Protein AF-A0A1M6DXD6-F1 (afdb_monomer_lite)

Foldseek 3Di:
DDDDDDDDDDDDDDDDDDDDDDDDDDDYDDDDDDDDDDDDDDDDDDPPPPPPPPPQPQADEDAQLAPAVVVRQVFVCLCVVCVVVDDAENYKFKQWAFLDWDPVDQQWIKTFTWIKIWHFHDDPQETETPDIDTWGWIWTWHQDPVGIHTDDTQTQDDDPRRVVSLCVGCPVSSVSVVVRVPCPVVSVLSVLQSVLQRCVSRVHSHAFYDYPPDDTDGRDHHDRHCSCVPND

Sequence (232 aa):
MCRVRKILALVMAGALVTGLFGCGASEQATASQTETIETEASEEASEEADNITSESANIPAYEYPGPELFYSVLYKYINDEFAANYDSADVAIPIVNIIYQDESNKEDIKVYGDFWYMNYDLEGDTLECVSGGSYPGCIHIKTTDEGYSVTSMDIVEDGSNYLDSAKEIFGEHFDDFEKVSSDDEAREKVRAQIISNYVFANDLNIKAYQDQGWDPVTLPEQNIDSFYSILD

Secondary structure (DSSP, 8-state):
----------------------------------------------------------PPPP---SS-HHHHHHHHHHHHHHGGGS---SEEEEEEEEEEEE-S-TTSEEEEEEEEEEEEEEETTEEEEEEEEEEEEEEEEEEETTEEEEEEEEE---GGGHHHHHHHHHGGGHHHHHHHHT-HHHHHHHHHHHHHHHHHHTT----EEEETTSPPEEP----GGGTTTT--

Radius of gyration: 27.18 Å; chains: 1; bounding box: 55×45×93 Å

pLDDT: mean 81.21, std 26.76, range [25.42, 98.88]

Structure (mmCIF, N/CA/C/O backbone):
data_AF-A0A1M6DXD6-F1
#
_entry.id   AF-A0A1M6DXD6-F1
#
loop_
_atom_site.group_PDB
_atom_site.id
_atom_site.type_symbol
_atom_site.label_atom_id
_atom_site.label_alt_id
_atom_site.label_comp_id
_atom_site.label_asym_id
_atom_site.label_entity_id
_atom_site.label_seq_id
_atom_site.pdbx_PDB_ins_code
_atom_site.Cartn_x
_atom_site.Cartn_y
_atom_site.Cartn_z
_atom_site.occupancy
_atom_site.B_iso_or_equiv
_atom_site.auth_seq_id
_atom_site.auth_comp_id
_atom_site.auth_asym_id
_atom_site.auth_atom_id
_atom_site.pdbx_PDB_model_num
ATOM 1 N N . MET A 1 1 ? 5.928 -30.796 -5.973 1.00 37.94 1 MET A N 1
ATOM 2 C CA . MET A 1 1 ? 7.110 -31.252 -5.206 1.00 37.94 1 MET A CA 1
ATOM 3 C C . MET A 1 1 ? 7.442 -30.167 -4.205 1.00 37.94 1 MET A C 1
ATOM 5 O O . MET A 1 1 ? 7.624 -29.027 -4.591 1.00 37.94 1 MET A O 1
ATOM 9 N N . CYS A 1 2 ? 7.384 -30.530 -2.931 1.00 38.47 2 CYS A N 1
ATOM 10 C CA . CYS A 1 2 ? 7.397 -29.651 -1.770 1.00 38.47 2 CYS A CA 1
ATOM 11 C C . CYS A 1 2 ? 8.831 -29.214 -1.422 1.00 38.47 2 CYS A C 1
ATOM 13 O O . CYS A 1 2 ? 9.715 -30.068 -1.337 1.00 38.47 2 CYS A O 1
ATOM 15 N N . ARG A 1 3 ? 9.061 -27.918 -1.181 1.00 37.69 3 ARG A N 1
ATOM 16 C CA . ARG A 1 3 ? 10.235 -27.423 -0.444 1.00 37.69 3 ARG A CA 1
ATOM 17 C C . ARG A 1 3 ? 9.826 -26.262 0.460 1.00 37.69 3 ARG A C 1
ATOM 19 O O . ARG A 1 3 ? 10.064 -25.105 0.156 1.00 37.69 3 ARG A O 1
ATOM 26 N N . VAL A 1 4 ? 9.234 -26.615 1.597 1.00 37.78 4 VAL A N 1
ATOM 27 C CA . VAL A 1 4 ? 9.117 -25.731 2.761 1.00 37.78 4 VAL A CA 1
ATOM 28 C C . VAL A 1 4 ? 10.508 -25.618 3.391 1.00 37.78 4 VAL A C 1
ATOM 30 O O . VAL A 1 4 ? 11.064 -26.622 3.847 1.00 37.78 4 VAL A O 1
ATOM 33 N N . ARG A 1 5 ? 11.101 -24.421 3.386 1.00 49.69 5 ARG A N 1
ATOM 34 C CA . ARG A 1 5 ? 12.322 -24.120 4.146 1.00 49.69 5 ARG A CA 1
ATOM 35 C C . ARG A 1 5 ? 11.903 -23.599 5.518 1.00 49.69 5 ARG A C 1
ATOM 37 O O . ARG A 1 5 ? 11.330 -22.529 5.633 1.00 49.69 5 ARG A O 1
ATOM 44 N N . LYS A 1 6 ? 12.159 -24.402 6.549 1.00 38.16 6 LYS A N 1
ATOM 45 C CA . LYS A 1 6 ? 11.954 -24.040 7.955 1.00 38.16 6 LYS A CA 1
ATOM 46 C C . LYS A 1 6 ? 13.043 -23.050 8.374 1.00 38.16 6 LYS A C 1
ATOM 48 O O . LYS A 1 6 ? 14.219 -23.406 8.304 1.00 38.16 6 LYS A O 1
ATOM 53 N N . ILE A 1 7 ? 12.661 -21.855 8.814 1.00 52.59 7 ILE A N 1
ATOM 54 C CA . ILE A 1 7 ? 13.556 -20.903 9.481 1.00 52.59 7 ILE A CA 1
ATOM 55 C C . ILE A 1 7 ? 13.580 -21.259 10.972 1.00 52.59 7 ILE A C 1
ATOM 57 O O . ILE A 1 7 ? 12.541 -21.442 11.604 1.00 52.59 7 ILE A O 1
ATOM 61 N N . LEU A 1 8 ? 14.784 -21.457 11.506 1.00 37.28 8 LEU A N 1
ATOM 62 C CA . LEU A 1 8 ? 15.049 -21.835 12.890 1.00 37.28 8 LEU A CA 1
ATOM 63 C C . LEU A 1 8 ? 15.331 -20.556 13.691 1.00 37.28 8 LEU A C 1
ATOM 65 O O . LEU A 1 8 ? 16.393 -19.960 13.529 1.00 37.28 8 LEU A O 1
ATOM 69 N N . ALA A 1 9 ? 14.395 -20.143 14.545 1.00 36.00 9 ALA A N 1
ATOM 70 C CA . ALA A 1 9 ? 14.601 -19.053 15.495 1.00 36.00 9 ALA A CA 1
ATOM 71 C C . ALA A 1 9 ? 15.519 -19.516 16.641 1.00 36.00 9 ALA A C 1
ATOM 73 O O . ALA A 1 9 ? 15.237 -20.510 17.314 1.00 36.00 9 ALA A O 1
ATOM 74 N N . LEU A 1 10 ? 16.629 -18.807 16.857 1.00 34.50 10 LEU A N 1
ATOM 75 C CA . LEU A 1 10 ? 17.580 -19.069 17.937 1.00 34.50 10 LEU A CA 1
ATOM 76 C C . LEU A 1 10 ? 17.369 -18.040 19.059 1.00 34.50 10 LEU A C 1
ATOM 78 O O . LEU A 1 10 ? 17.825 -16.905 18.965 1.00 34.50 10 LEU A O 1
ATOM 82 N N . VAL A 1 11 ? 16.677 -18.444 20.126 1.00 34.78 11 VAL A N 1
ATOM 83 C CA . VAL A 1 11 ? 16.523 -17.659 21.362 1.00 34.78 11 VAL A CA 1
ATOM 84 C C . VAL A 1 11 ? 17.727 -17.929 22.266 1.00 34.78 11 VAL A C 1
ATOM 86 O O . VAL A 1 11 ? 17.913 -19.049 22.740 1.00 34.78 11 VAL A O 1
ATOM 89 N N . MET A 1 12 ? 18.549 -16.910 22.520 1.00 39.16 12 MET A N 1
ATOM 90 C CA . MET A 1 12 ? 19.640 -16.965 23.498 1.00 39.16 12 MET A CA 1
ATOM 91 C C . MET A 1 12 ? 19.211 -16.266 24.790 1.00 39.16 12 MET A C 1
ATOM 93 O O . MET A 1 12 ? 19.217 -15.042 24.887 1.00 39.16 12 MET A O 1
ATOM 97 N N . ALA A 1 13 ? 18.860 -17.070 25.793 1.00 36.38 13 ALA A N 1
ATOM 98 C CA . ALA A 1 13 ? 18.716 -16.648 27.180 1.00 36.38 13 ALA A CA 1
ATOM 99 C C . ALA A 1 13 ? 20.108 -16.517 27.830 1.00 36.38 13 ALA A C 1
ATOM 101 O O . ALA A 1 13 ? 20.852 -17.495 27.918 1.00 36.38 13 ALA A O 1
ATOM 102 N N . GLY A 1 14 ? 20.464 -15.315 28.289 1.00 33.59 14 GLY A N 1
ATOM 103 C CA . GLY A 1 14 ? 21.690 -15.045 29.046 1.00 33.59 14 GLY A CA 1
ATOM 104 C C . GLY A 1 14 ? 21.401 -14.911 30.540 1.00 33.59 14 GLY A C 1
ATOM 105 O O . GLY A 1 14 ? 20.781 -13.943 30.967 1.00 33.59 14 GLY A O 1
ATOM 106 N N . ALA A 1 15 ? 21.848 -15.892 31.326 1.00 38.72 15 ALA A N 1
ATOM 107 C CA . ALA A 1 15 ? 21.698 -15.947 32.776 1.00 38.72 15 ALA A CA 1
ATOM 108 C C . ALA A 1 15 ? 22.824 -15.220 33.542 1.00 38.72 15 ALA A C 1
ATOM 110 O O . ALA A 1 15 ? 23.982 -15.206 33.130 1.00 38.72 15 ALA A O 1
ATOM 111 N N . LEU A 1 16 ? 22.419 -14.681 34.697 1.00 38.97 16 LEU A N 1
ATOM 112 C CA . LEU A 1 16 ? 23.159 -14.277 35.901 1.00 38.97 16 LEU A CA 1
ATOM 113 C C . LEU A 1 16 ? 24.603 -14.789 36.075 1.00 38.97 16 LEU A C 1
ATOM 115 O O . LEU A 1 16 ? 24.852 -15.993 36.094 1.00 38.97 16 LEU A O 1
ATOM 119 N N . VAL A 1 17 ? 25.502 -13.868 36.448 1.00 40.56 17 VAL A N 1
ATOM 120 C CA . VAL A 1 17 ? 26.716 -14.172 37.224 1.00 40.56 17 VAL A CA 1
ATOM 121 C C . VAL A 1 17 ? 26.825 -13.211 38.410 1.00 40.56 17 VAL A C 1
ATOM 123 O O . VAL A 1 17 ? 26.975 -12.002 38.262 1.00 40.56 17 VAL A O 1
ATOM 126 N N . THR A 1 18 ? 26.749 -13.794 39.603 1.00 38.78 18 THR A N 1
ATOM 127 C CA . THR A 1 18 ? 27.033 -13.208 40.917 1.00 38.78 18 THR A CA 1
ATOM 128 C C . THR A 1 18 ? 28.533 -12.991 41.127 1.00 38.78 18 THR A C 1
ATOM 130 O O . THR A 1 18 ? 29.320 -13.906 40.887 1.00 38.78 18 THR A O 1
ATOM 133 N N . GLY A 1 19 ? 28.917 -11.837 41.679 1.00 40.66 19 GLY A N 1
ATOM 134 C CA . GLY A 1 19 ? 30.263 -11.565 42.193 1.00 40.66 19 GLY A CA 1
ATOM 135 C C . GLY A 1 19 ? 30.218 -11.077 43.643 1.00 40.66 19 GLY A C 1
ATOM 136 O O . GLY A 1 19 ? 29.857 -9.936 43.905 1.00 40.66 19 GLY A O 1
ATOM 137 N N . LEU A 1 20 ? 30.581 -11.960 44.576 1.00 40.41 20 LEU A N 1
ATOM 138 C CA . LEU A 1 20 ? 30.902 -11.677 45.981 1.00 40.41 20 LEU A CA 1
ATOM 139 C C . LEU A 1 20 ? 32.348 -11.184 46.080 1.00 40.41 20 LEU A C 1
ATOM 141 O O . LEU A 1 20 ? 33.202 -11.913 45.602 1.00 40.41 20 LEU A O 1
ATOM 145 N N . PHE A 1 21 ? 32.629 -10.070 46.769 1.00 42.81 21 PHE A N 1
ATOM 146 C CA . PHE A 1 21 ? 33.833 -9.858 47.601 1.00 42.81 21 PHE A CA 1
ATOM 147 C C . PHE A 1 21 ? 33.658 -8.610 48.483 1.00 42.81 21 PHE A C 1
ATOM 149 O O . PHE A 1 21 ? 33.331 -7.542 47.976 1.00 42.81 21 PHE A O 1
ATOM 156 N N . GLY A 1 22 ? 33.942 -8.726 49.788 1.00 31.27 22 GLY A N 1
ATOM 157 C CA . GLY A 1 22 ? 34.178 -7.561 50.652 1.00 31.27 22 GLY A CA 1
ATOM 158 C C . GLY A 1 22 ? 33.864 -7.756 52.137 1.00 31.27 22 GLY A C 1
ATOM 159 O O . GLY A 1 22 ? 32.824 -7.311 52.604 1.00 31.27 22 GLY A O 1
ATOM 160 N N . CYS A 1 23 ? 34.779 -8.388 52.883 1.00 34.25 23 CYS A N 1
ATOM 161 C CA . CYS A 1 23 ? 34.807 -8.415 54.352 1.00 34.25 23 CYS A CA 1
ATOM 162 C C . CYS A 1 23 ? 34.931 -7.006 54.961 1.00 34.25 23 CYS A C 1
ATOM 164 O O . CYS A 1 23 ? 35.795 -6.234 54.551 1.00 34.25 23 CYS A O 1
ATOM 166 N N . GLY A 1 24 ? 34.186 -6.740 56.034 1.00 31.14 24 GLY A N 1
ATOM 167 C CA . GLY A 1 24 ? 34.397 -5.612 56.943 1.00 31.14 24 GLY A CA 1
ATOM 168 C C . GLY A 1 24 ? 33.740 -5.907 58.291 1.00 31.14 24 GLY A C 1
ATOM 169 O O . GLY A 1 24 ? 32.541 -6.144 58.356 1.00 31.14 24 GLY A O 1
ATOM 170 N N . ALA A 1 25 ? 34.553 -5.988 59.341 1.00 33.09 25 ALA A N 1
ATOM 171 C CA . ALA A 1 25 ? 34.195 -6.410 60.692 1.00 33.09 25 ALA A CA 1
ATOM 172 C C . ALA A 1 25 ? 33.376 -5.359 61.467 1.00 33.09 25 ALA A C 1
ATOM 174 O O . ALA A 1 25 ? 33.666 -4.177 61.343 1.00 33.09 25 ALA A O 1
ATOM 175 N N . SER A 1 26 ? 32.438 -5.795 62.318 1.00 32.62 26 SER A N 1
ATOM 176 C CA . SER A 1 26 ? 32.552 -5.759 63.794 1.00 32.62 26 SER A CA 1
ATOM 177 C C . SER A 1 26 ? 31.182 -5.876 64.489 1.00 32.62 26 SER A C 1
ATOM 179 O O . SER A 1 26 ? 30.300 -5.057 64.274 1.00 32.62 26 SER A O 1
ATOM 181 N N . GLU A 1 27 ? 31.073 -6.898 65.342 1.00 30.36 27 GLU A N 1
ATOM 182 C CA . GLU A 1 27 ? 30.514 -6.889 66.707 1.00 30.36 27 GLU A CA 1
ATOM 183 C C . GLU A 1 27 ? 29.061 -6.449 67.037 1.00 30.36 27 GLU A C 1
ATOM 185 O O . GLU A 1 27 ? 28.698 -5.282 67.015 1.00 30.36 27 GLU A O 1
ATOM 190 N N . GLN A 1 28 ? 28.332 -7.457 67.549 1.00 28.22 28 GLN A N 1
ATOM 191 C CA . GLN A 1 28 ? 27.451 -7.490 68.733 1.00 28.22 28 GLN A CA 1
ATOM 192 C C . GLN A 1 28 ? 26.030 -6.873 68.757 1.00 28.22 28 GLN A C 1
ATOM 194 O O . GLN A 1 28 ? 25.826 -5.669 68.781 1.00 28.22 28 GLN A O 1
ATOM 199 N N . ALA A 1 29 ? 25.098 -7.800 69.047 1.00 30.42 29 ALA A N 1
ATOM 200 C CA . ALA A 1 29 ? 24.141 -7.794 70.167 1.00 30.42 29 ALA A CA 1
ATOM 201 C C . ALA A 1 29 ? 22.679 -7.326 69.946 1.00 30.42 29 ALA A C 1
ATOM 203 O O . ALA A 1 29 ? 22.364 -6.148 69.905 1.00 30.42 29 ALA A O 1
ATOM 204 N N . THR A 1 30 ? 21.799 -8.338 70.021 1.00 25.42 30 THR A N 1
ATOM 205 C CA . THR A 1 30 ? 20.634 -8.432 70.932 1.00 25.42 30 THR A CA 1
ATOM 206 C C . THR A 1 30 ? 19.323 -7.698 70.597 1.00 25.42 30 THR A C 1
ATOM 208 O O . THR A 1 30 ? 19.183 -6.499 70.772 1.00 25.42 30 THR A O 1
ATOM 211 N N . ALA A 1 31 ? 18.340 -8.531 70.223 1.00 27.84 31 ALA A N 1
ATOM 212 C CA . ALA A 1 31 ? 16.925 -8.611 70.630 1.00 27.84 31 ALA A CA 1
ATOM 213 C C . ALA A 1 31 ? 16.186 -7.378 71.201 1.00 27.84 31 ALA A C 1
ATOM 215 O O . ALA A 1 31 ? 16.592 -6.837 72.224 1.00 27.84 31 ALA A O 1
ATOM 216 N N . SER A 1 32 ? 14.958 -7.133 70.706 1.00 26.56 32 SER A N 1
ATOM 217 C CA . SER A 1 32 ? 13.690 -7.441 71.419 1.00 26.56 32 SER A CA 1
ATOM 218 C C . SER A 1 32 ? 12.491 -6.569 70.971 1.00 26.56 32 SER A C 1
ATOM 220 O O . SER A 1 32 ? 12.608 -5.353 70.963 1.00 26.56 32 SER A O 1
ATOM 222 N N . GLN A 1 33 ? 11.343 -7.242 70.752 1.00 32.22 33 GLN A N 1
ATOM 223 C CA . GLN A 1 33 ? 9.921 -6.834 70.930 1.00 32.22 33 GLN A CA 1
ATOM 224 C C . GLN A 1 33 ? 9.310 -5.738 70.021 1.00 32.22 33 GLN A C 1
ATOM 226 O O . GLN A 1 33 ? 9.881 -4.673 69.851 1.00 32.22 33 GLN A O 1
ATOM 231 N N . THR A 1 34 ? 8.253 -6.036 69.245 1.00 26.27 34 THR A N 1
ATOM 232 C CA . THR A 1 34 ? 6.796 -6.148 69.562 1.00 26.27 34 THR A CA 1
ATOM 233 C C . THR A 1 34 ? 6.092 -4.788 69.541 1.00 26.27 34 THR A C 1
ATOM 235 O O . THR A 1 34 ? 6.352 -3.989 70.424 1.00 26.27 34 THR A O 1
ATOM 238 N N . GLU A 1 35 ? 5.169 -4.566 68.592 1.00 32.81 35 GLU A N 1
ATOM 239 C CA . GLU A 1 35 ? 3.766 -4.187 68.868 1.00 32.81 35 GLU A CA 1
ATOM 240 C C . GLU A 1 35 ? 2.920 -4.054 67.584 1.00 32.81 35 GLU A C 1
ATOM 242 O O . GLU A 1 35 ? 3.294 -3.420 66.602 1.00 32.81 35 GLU A O 1
ATOM 247 N N . THR A 1 36 ? 1.768 -4.716 67.638 1.00 29.39 36 THR A N 1
ATOM 248 C CA . THR A 1 36 ? 0.560 -4.666 66.800 1.00 29.39 36 THR A CA 1
ATOM 249 C C . THR A 1 36 ? -0.369 -3.532 67.232 1.00 29.39 36 THR A C 1
ATOM 251 O O . THR A 1 36 ? -0.601 -3.464 68.432 1.00 29.39 36 THR A O 1
ATOM 254 N N . ILE A 1 37 ? -0.999 -2.796 66.298 1.00 30.39 37 ILE A N 1
ATOM 255 C CA . ILE A 1 37 ? -2.323 -2.114 66.408 1.00 30.39 37 ILE A CA 1
ATOM 256 C C . ILE A 1 37 ? -2.850 -1.968 64.958 1.00 30.39 37 ILE A C 1
ATOM 258 O O . ILE A 1 37 ? -2.164 -1.379 64.130 1.00 30.39 37 ILE A O 1
ATOM 262 N N . GLU A 1 38 ? -3.790 -2.805 64.513 1.00 32.44 38 GLU A N 1
ATOM 263 C CA . GLU A 1 38 ? -5.266 -2.655 64.466 1.00 32.44 38 GLU A CA 1
ATOM 264 C C . GLU A 1 38 ? -5.845 -1.912 63.246 1.00 32.44 38 GLU A C 1
ATOM 266 O O . GLU A 1 38 ? -5.330 -0.922 62.740 1.00 32.44 38 GLU A O 1
ATOM 271 N N . THR A 1 39 ? -6.940 -2.523 62.803 1.00 29.36 39 THR A N 1
ATOM 272 C CA . THR A 1 39 ? -7.803 -2.368 61.633 1.00 29.36 39 THR A CA 1
ATOM 273 C C . THR A 1 39 ? -8.856 -1.271 61.811 1.00 29.36 39 THR A C 1
ATOM 275 O O . THR A 1 39 ? -9.402 -1.171 62.898 1.00 29.36 39 THR A O 1
ATOM 278 N N . GLU A 1 40 ? -9.236 -0.583 60.727 1.00 33.06 40 GLU A N 1
ATOM 279 C CA . GLU A 1 40 ? -10.597 -0.092 60.384 1.00 33.06 40 GLU A CA 1
ATOM 280 C C . GLU A 1 40 ? -10.515 0.448 58.930 1.00 33.06 40 GLU A C 1
ATOM 282 O O . GLU A 1 40 ? -9.628 1.238 58.630 1.00 33.06 40 GLU A O 1
ATOM 287 N N . ALA A 1 41 ? -11.130 -0.149 57.901 1.00 27.58 41 ALA A N 1
ATOM 288 C CA . ALA A 1 41 ? -12.548 -0.309 57.538 1.00 27.58 41 ALA A CA 1
ATOM 289 C C . ALA A 1 41 ? -13.124 0.847 56.675 1.00 27.58 41 ALA A C 1
ATOM 291 O O . ALA A 1 41 ? -13.239 1.979 57.121 1.00 27.58 41 ALA A O 1
ATOM 292 N N . SER A 1 42 ? -13.542 0.438 55.466 1.00 28.16 42 SER A N 1
ATOM 293 C CA . SER A 1 42 ? -14.466 1.020 54.471 1.00 28.16 42 SER A CA 1
ATOM 294 C C . SER A 1 42 ? -14.118 2.318 53.733 1.00 28.16 42 SER A C 1
ATOM 296 O O . SER A 1 42 ? -14.138 3.393 54.317 1.00 28.16 42 SER A O 1
ATOM 298 N N . GLU A 1 43 ? -14.034 2.217 52.404 1.00 32.41 43 GLU A N 1
ATOM 299 C CA . GLU A 1 43 ? -15.026 2.831 51.508 1.00 32.41 43 GLU A CA 1
ATOM 300 C C . GLU A 1 43 ? -15.051 2.053 50.181 1.00 32.41 43 GLU A C 1
ATOM 302 O O . GLU A 1 43 ? -14.031 1.880 49.516 1.00 32.41 43 GLU A O 1
ATOM 307 N N . GLU A 1 44 ? -16.221 1.498 49.859 1.00 33.25 44 GLU A N 1
ATOM 308 C CA . GLU A 1 44 ? -16.528 0.845 48.589 1.00 33.25 44 GLU A CA 1
ATOM 309 C C . GLU A 1 44 ? -16.638 1.919 47.500 1.00 33.25 44 GLU A C 1
ATOM 311 O O . GLU A 1 44 ? -17.501 2.794 47.570 1.00 33.25 44 GLU A O 1
ATOM 316 N N . ALA A 1 45 ? -15.791 1.834 46.476 1.00 31.36 45 ALA A N 1
ATOM 317 C CA . ALA A 1 45 ? -16.028 2.472 45.190 1.00 31.36 45 ALA A CA 1
ATOM 318 C C . ALA A 1 45 ? -16.329 1.358 44.186 1.00 31.36 45 ALA A C 1
ATOM 320 O O . ALA A 1 45 ? -15.519 0.457 43.974 1.00 31.36 45 ALA A O 1
ATOM 321 N N . SER A 1 46 ? -17.541 1.392 43.641 1.00 34.16 46 SER A N 1
ATOM 322 C CA . SER A 1 46 ? -18.035 0.469 42.630 1.00 34.16 46 SER A CA 1
ATOM 323 C C . SER A 1 46 ? -17.224 0.607 41.342 1.00 34.16 46 SER A C 1
ATOM 325 O O . SER A 1 46 ? -17.375 1.588 40.613 1.00 34.16 46 SER A O 1
ATOM 327 N N . GLU A 1 47 ? -16.393 -0.384 41.051 1.00 34.12 47 GLU A N 1
ATOM 328 C CA . GLU A 1 47 ? -15.882 -0.617 39.706 1.00 34.12 47 GLU A CA 1
ATOM 329 C C . GLU A 1 47 ? -16.953 -1.410 38.945 1.00 34.12 47 GLU A C 1
ATOM 331 O O . GLU A 1 47 ? -17.078 -2.626 39.099 1.00 34.12 47 GLU A O 1
ATOM 336 N N . GLU A 1 48 ? -17.767 -0.718 38.142 1.00 36.31 48 GLU A N 1
ATOM 337 C CA . GLU A 1 48 ? -18.396 -1.366 36.991 1.00 36.31 48 GLU A CA 1
ATOM 338 C C . GLU A 1 48 ? -17.274 -1.674 35.997 1.00 36.31 48 GLU A C 1
ATOM 340 O O . GLU A 1 48 ? -16.913 -0.866 35.145 1.00 36.31 48 GLU A O 1
ATOM 345 N N . ALA A 1 49 ? -16.665 -2.844 36.170 1.00 34.50 49 ALA A N 1
ATOM 346 C CA . ALA A 1 49 ? -15.909 -3.486 35.116 1.00 34.50 49 ALA A CA 1
ATOM 347 C C . ALA A 1 49 ? -16.928 -3.940 34.068 1.00 34.50 49 ALA A C 1
ATOM 349 O O . ALA A 1 49 ? -17.541 -5.004 34.198 1.00 34.50 49 ALA A O 1
ATOM 350 N N . ASP A 1 50 ? -17.139 -3.086 33.069 1.00 31.16 50 ASP A N 1
ATOM 351 C CA . ASP A 1 50 ? -17.792 -3.454 31.824 1.00 31.16 50 ASP A CA 1
ATOM 352 C C . ASP A 1 50 ? -16.978 -4.607 31.230 1.00 31.16 50 ASP A C 1
ATOM 354 O O . ASP A 1 50 ? -15.874 -4.447 30.708 1.00 31.16 50 ASP A O 1
ATOM 358 N N . ASN A 1 51 ? -17.486 -5.818 31.429 1.00 36.97 51 ASN A N 1
ATOM 359 C CA . ASN A 1 51 ? -16.940 -7.028 30.851 1.00 36.97 51 ASN A CA 1
ATOM 360 C C . ASN A 1 51 ? -17.337 -7.025 29.374 1.00 36.97 51 ASN A C 1
ATOM 362 O O . ASN A 1 51 ? -18.293 -7.700 28.982 1.00 36.97 51 ASN A O 1
ATOM 366 N N . ILE A 1 52 ? -16.633 -6.214 28.575 1.00 40.34 52 ILE A N 1
ATOM 367 C CA . ILE A 1 52 ? -16.697 -6.272 27.119 1.00 40.34 52 ILE A CA 1
ATOM 368 C C . ILE A 1 52 ? -16.096 -7.618 26.740 1.00 40.34 52 ILE A C 1
ATOM 370 O O . ILE A 1 52 ? -14.891 -7.820 26.630 1.00 40.34 52 ILE A O 1
ATOM 374 N N . THR A 1 53 ? -16.992 -8.587 26.632 1.00 32.69 53 THR A N 1
ATOM 375 C CA . THR A 1 53 ? -16.722 -9.827 25.932 1.00 32.69 53 THR A CA 1
ATOM 376 C C . THR A 1 53 ? -16.474 -9.400 24.492 1.00 32.69 53 THR A C 1
ATOM 378 O O . THR A 1 53 ? -17.381 -8.829 23.889 1.00 32.69 53 THR A O 1
ATOM 381 N N . SER A 1 54 ? -15.254 -9.593 23.987 1.00 40.78 54 SER A N 1
ATOM 382 C CA . SER A 1 54 ? -14.890 -9.309 22.600 1.00 40.78 54 SER A CA 1
ATOM 383 C C . SER A 1 54 ? -15.718 -10.198 21.671 1.00 40.78 54 SER A C 1
ATOM 385 O O . SER A 1 54 ? -15.344 -11.308 21.290 1.00 40.78 54 SER A O 1
ATOM 387 N N . GLU A 1 55 ? -16.922 -9.733 21.351 1.00 43.28 55 GLU A N 1
ATOM 388 C CA . GLU A 1 55 ? -17.579 -10.116 20.117 1.00 43.28 55 GLU A CA 1
ATOM 389 C C . GLU A 1 55 ? -16.663 -9.611 19.008 1.00 43.28 55 GLU A C 1
ATOM 391 O O . GLU A 1 55 ? -16.518 -8.404 18.850 1.00 43.28 55 GLU A O 1
ATOM 396 N N . SER A 1 56 ? -16.009 -10.533 18.293 1.00 50.81 56 SER A N 1
ATOM 397 C CA . SER A 1 56 ? -15.276 -10.226 17.062 1.00 50.81 56 SER A CA 1
ATOM 398 C C . SER A 1 56 ? -16.150 -9.306 16.219 1.00 50.81 56 SER A C 1
ATOM 400 O O . SER A 1 56 ? -17.230 -9.727 15.769 1.00 50.81 56 SER A O 1
ATOM 402 N N . ALA A 1 57 ? -15.754 -8.045 16.084 1.00 61.38 57 ALA A N 1
ATOM 403 C CA . ALA A 1 57 ? -16.558 -7.087 15.365 1.00 61.38 57 ALA A CA 1
ATOM 404 C C . ALA A 1 57 ? -16.506 -7.492 13.895 1.00 61.38 57 ALA A C 1
ATOM 406 O O . ALA A 1 57 ? -15.463 -7.448 13.255 1.00 61.38 57 ALA A O 1
ATOM 407 N N . ASN A 1 58 ? -17.635 -7.953 13.359 1.00 83.88 58 ASN A N 1
ATOM 408 C CA . ASN A 1 58 ? -17.706 -8.411 11.977 1.00 83.88 58 ASN A CA 1
ATOM 409 C C . ASN A 1 58 ? -17.738 -7.192 11.039 1.00 83.88 58 ASN A C 1
ATOM 411 O O . ASN A 1 58 ? -18.800 -6.813 10.539 1.00 83.88 58 ASN A O 1
ATOM 415 N N . ILE A 1 59 ? -16.589 -6.534 10.880 1.00 95.44 59 ILE A N 1
ATOM 416 C CA . ILE A 1 59 ? -16.377 -5.445 9.926 1.00 95.44 59 ILE A CA 1
ATOM 417 C C . ILE A 1 59 ? -16.040 -6.013 8.537 1.00 95.44 59 ILE A C 1
ATOM 419 O O . ILE A 1 59 ? -15.507 -7.119 8.438 1.00 95.44 59 ILE A O 1
ATOM 423 N N . PRO A 1 60 ? -16.387 -5.312 7.441 1.00 97.19 60 PRO A N 1
ATOM 424 C CA . PRO A 1 60 ? -16.107 -5.795 6.092 1.00 97.19 60 PRO A CA 1
ATOM 425 C C . PRO A 1 60 ? -14.610 -6.014 5.837 1.00 97.19 60 PRO A C 1
ATOM 427 O O . PRO A 1 60 ? -13.760 -5.306 6.362 1.00 97.19 60 PRO A O 1
ATOM 430 N N . ALA A 1 61 ? -14.268 -6.971 4.975 1.00 97.25 61 ALA A N 1
ATOM 431 C CA . ALA A 1 61 ? -12.901 -7.051 4.470 1.00 97.25 61 ALA A CA 1
ATOM 432 C C . ALA A 1 61 ? -12.569 -5.791 3.652 1.00 97.25 61 ALA A C 1
ATOM 434 O O . ALA A 1 61 ? -13.449 -5.206 3.017 1.00 97.25 61 ALA A O 1
ATOM 435 N N . TYR A 1 62 ? -11.298 -5.386 3.635 1.00 98.12 62 TYR A N 1
ATOM 436 C CA . TYR A 1 62 ? -10.882 -4.247 2.827 1.00 98.12 62 TYR A CA 1
ATOM 437 C C . TYR A 1 62 ? -11.035 -4.542 1.330 1.00 98.12 62 TYR A C 1
ATOM 439 O O . TYR A 1 62 ? -10.426 -5.470 0.792 1.00 98.12 62 TYR A O 1
ATOM 447 N N . GLU A 1 63 ? -11.771 -3.669 0.651 1.00 97.38 63 GLU A N 1
ATOM 448 C CA . GLU A 1 63 ? -11.765 -3.513 -0.799 1.00 97.38 63 GLU A CA 1
ATOM 449 C C . GLU A 1 63 ? -11.364 -2.070 -1.120 1.00 97.38 63 GLU A C 1
ATOM 451 O O . GLU A 1 63 ? -11.756 -1.140 -0.411 1.00 97.38 63 GLU A O 1
ATOM 456 N N . TYR A 1 64 ? -10.566 -1.876 -2.173 1.00 97.62 64 TYR A N 1
ATOM 457 C CA . TYR A 1 64 ? -10.175 -0.534 -2.598 1.00 97.62 64 TYR A CA 1
ATOM 458 C C . TYR A 1 64 ? -11.428 0.265 -3.001 1.00 97.62 64 TYR A C 1
ATOM 460 O O . TYR A 1 64 ? -12.137 -0.160 -3.913 1.00 97.62 64 TYR A O 1
ATOM 468 N N . PRO A 1 65 ? -11.715 1.411 -2.356 1.00 96.69 65 PRO A N 1
ATOM 469 C CA . PRO A 1 65 ? -12.983 2.109 -2.555 1.00 96.69 65 PRO A CA 1
ATOM 470 C C . PRO A 1 65 ? -12.986 3.070 -3.752 1.00 96.69 65 PRO A C 1
ATOM 472 O O . PRO A 1 65 ? -14.035 3.619 -4.083 1.00 96.69 65 PRO A O 1
ATOM 475 N N . GLY A 1 66 ? -11.825 3.325 -4.366 1.00 94.62 66 GLY A N 1
ATOM 476 C CA . GLY A 1 66 ? -11.695 4.254 -5.489 1.00 94.62 66 GLY A CA 1
ATOM 477 C C . GLY A 1 66 ? -12.216 3.687 -6.815 1.00 94.62 66 GLY A C 1
ATOM 478 O O . GLY A 1 66 ? -12.387 2.473 -6.959 1.00 94.62 66 GLY A O 1
ATOM 479 N N . PRO A 1 67 ? -12.479 4.556 -7.805 1.00 92.56 67 PRO A N 1
ATOM 480 C CA . PRO A 1 67 ? -13.121 4.157 -9.056 1.00 92.56 67 PRO A CA 1
ATOM 481 C C . PRO A 1 67 ? -12.200 3.385 -10.016 1.00 92.56 67 PRO A C 1
ATOM 483 O O . PRO A 1 67 ? -12.689 2.737 -10.947 1.00 92.56 67 PRO A O 1
ATOM 486 N N . GLU A 1 68 ? -10.878 3.447 -9.844 1.00 93.62 68 GLU A N 1
ATOM 487 C CA . GLU A 1 68 ? -9.925 2.829 -10.761 1.00 93.62 68 GLU A CA 1
ATOM 488 C C . GLU A 1 68 ? -9.733 1.331 -10.474 1.00 93.62 68 GLU A C 1
ATOM 490 O O . GLU A 1 68 ? -9.167 0.908 -9.460 1.00 93.62 68 GLU A O 1
ATOM 495 N N . LEU A 1 69 ? -10.122 0.500 -11.447 1.00 94.12 69 LEU A N 1
ATOM 496 C CA . LEU A 1 69 ? -9.936 -0.956 -11.396 1.00 94.12 69 LEU A CA 1
ATOM 497 C C . LEU A 1 69 ? -8.468 -1.364 -11.186 1.00 94.12 69 LEU A C 1
ATOM 499 O O . LEU A 1 69 ? -8.195 -2.384 -10.558 1.00 94.12 69 LEU A O 1
ATOM 503 N N . PHE A 1 70 ? -7.528 -0.573 -11.707 1.00 95.62 70 PHE A N 1
ATOM 504 C CA . PHE A 1 70 ? -6.096 -0.825 -11.572 1.00 95.62 70 PHE A CA 1
ATOM 505 C C . PHE A 1 70 ? -5.674 -0.959 -10.101 1.00 95.62 70 PHE A C 1
ATOM 507 O O . PHE A 1 70 ? -5.087 -1.970 -9.711 1.00 95.62 70 PHE A O 1
ATOM 514 N N . TYR A 1 71 ? -6.052 0.009 -9.262 1.00 96.44 71 TYR A N 1
ATOM 515 C CA . TYR A 1 71 ? -5.730 -0.015 -7.837 1.00 96.44 71 TYR A CA 1
ATOM 516 C C . TYR A 1 71 ? -6.515 -1.097 -7.095 1.00 96.44 71 TYR A C 1
ATOM 518 O O . TYR A 1 71 ? -5.965 -1.742 -6.208 1.00 96.44 71 TYR A O 1
ATOM 526 N N . SER A 1 72 ? -7.744 -1.405 -7.517 1.00 96.31 72 SER A N 1
ATOM 527 C CA . SER A 1 72 ? -8.485 -2.548 -6.960 1.00 96.31 72 SER A CA 1
ATOM 528 C C . SER A 1 72 ? -7.715 -3.865 -7.107 1.00 96.31 72 SER A C 1
ATOM 530 O O . SER A 1 72 ? -7.607 -4.635 -6.153 1.00 96.31 72 SER A O 1
ATOM 532 N N . VAL A 1 73 ? -7.126 -4.108 -8.282 1.00 97.38 73 VAL A N 1
ATOM 533 C CA . VAL A 1 73 ? -6.301 -5.298 -8.548 1.00 97.38 73 VAL A CA 1
ATOM 534 C C . VAL A 1 73 ? -5.010 -5.283 -7.723 1.00 97.38 73 VAL A C 1
ATOM 536 O O . VAL A 1 73 ? -4.632 -6.316 -7.168 1.00 97.38 73 VAL A O 1
ATOM 539 N N . LEU A 1 74 ? -4.365 -4.120 -7.600 1.00 97.94 74 LEU A N 1
ATOM 540 C CA . LEU A 1 74 ? -3.138 -3.937 -6.820 1.00 97.94 74 LEU A CA 1
ATOM 541 C C . LEU A 1 74 ? -3.345 -4.240 -5.327 1.00 97.94 74 LEU A C 1
ATOM 543 O O . LEU A 1 74 ? -2.638 -5.070 -4.757 1.00 97.94 74 LEU A O 1
ATOM 547 N N . TYR A 1 75 ? 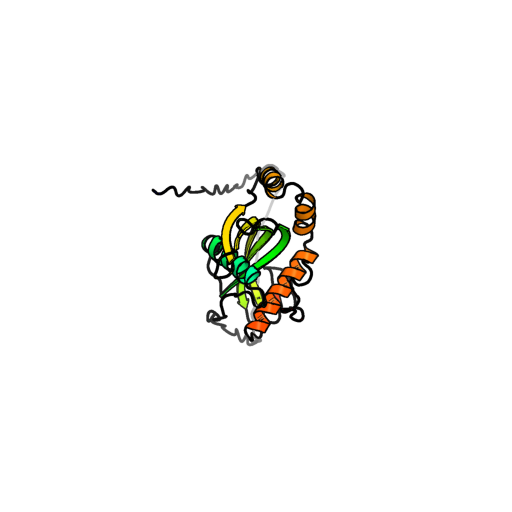-4.341 -3.610 -4.701 1.00 98.38 75 TYR A N 1
ATOM 548 C CA . TYR A 1 75 ? -4.647 -3.806 -3.281 1.00 98.38 75 TYR A CA 1
ATOM 549 C C . TYR A 1 75 ? -5.082 -5.238 -2.982 1.00 98.38 75 TYR A C 1
ATOM 551 O O . TYR A 1 75 ? -4.651 -5.822 -1.985 1.00 98.38 75 TYR A O 1
ATOM 559 N N . LYS A 1 76 ? -5.899 -5.827 -3.865 1.00 97.94 76 LYS A N 1
ATOM 560 C CA . LYS A 1 76 ? -6.319 -7.220 -3.720 1.00 97.94 76 LYS A CA 1
ATOM 561 C C . LYS A 1 76 ? -5.115 -8.162 -3.718 1.00 97.94 76 LYS A C 1
ATOM 563 O O . LYS A 1 76 ? -5.054 -9.052 -2.876 1.00 97.94 76 LYS A O 1
ATOM 568 N N . TYR A 1 77 ? -4.166 -7.961 -4.631 1.00 98.38 77 TYR A N 1
ATOM 569 C CA . TYR A 1 77 ? -2.960 -8.782 -4.692 1.00 98.38 77 TYR A CA 1
ATOM 570 C C . TYR A 1 77 ? -2.146 -8.714 -3.397 1.00 98.38 77 TYR A C 1
ATOM 572 O O . TYR A 1 77 ? -1.771 -9.757 -2.879 1.00 98.38 77 TYR A O 1
ATOM 580 N N . ILE A 1 78 ? -1.926 -7.519 -2.839 1.00 98.31 78 ILE A N 1
ATOM 581 C CA . ILE A 1 78 ? -1.161 -7.350 -1.588 1.00 98.31 78 ILE A CA 1
ATOM 582 C C . ILE A 1 78 ? -1.833 -8.107 -0.435 1.00 98.31 78 ILE A C 1
ATOM 584 O O . ILE A 1 78 ? -1.160 -8.814 0.315 1.00 98.31 78 ILE A O 1
ATOM 588 N N . ASN A 1 79 ? -3.160 -8.005 -0.322 1.00 96.38 79 ASN A N 1
ATOM 589 C CA . ASN A 1 79 ? -3.920 -8.764 0.671 1.00 96.38 79 ASN A CA 1
ATOM 590 C C . ASN A 1 79 ? -3.784 -10.280 0.464 1.00 96.38 79 ASN A C 1
ATOM 592 O O . ASN A 1 79 ? -3.442 -10.996 1.403 1.00 96.38 79 ASN A O 1
ATOM 596 N N . ASP A 1 80 ? -4.025 -10.771 -0.753 1.00 97.00 80 ASP A N 1
ATOM 597 C CA . ASP A 1 80 ? -3.975 -12.205 -1.059 1.00 97.00 80 ASP A CA 1
ATOM 598 C C . ASP A 1 80 ? -2.570 -12.802 -0.848 1.00 97.00 80 ASP A C 1
ATOM 600 O O . ASP A 1 80 ? -2.445 -13.923 -0.350 1.00 97.00 80 ASP A O 1
ATOM 604 N N . GLU A 1 81 ? -1.524 -12.069 -1.239 1.00 97.88 81 GLU A N 1
ATOM 605 C CA . GLU A 1 81 ? -0.137 -12.543 -1.228 1.00 97.88 81 GLU A CA 1
ATOM 606 C C . GLU A 1 81 ? 0.430 -12.608 0.196 1.00 97.88 81 GLU A C 1
ATOM 608 O O . GLU A 1 81 ? 1.104 -13.577 0.554 1.00 97.88 81 GLU A O 1
ATOM 613 N N . PHE A 1 82 ? 0.145 -11.604 1.033 1.00 97.56 82 PHE A N 1
ATOM 614 C CA . PHE A 1 82 ? 0.810 -11.466 2.332 1.00 97.56 82 PHE A CA 1
ATOM 615 C C . PHE A 1 82 ? -0.017 -11.909 3.535 1.00 97.56 82 PHE A C 1
ATOM 617 O O . PHE A 1 82 ? 0.574 -12.152 4.587 1.00 97.56 82 PHE A O 1
ATOM 624 N N . ALA A 1 83 ? -1.334 -12.109 3.404 1.00 96.31 83 ALA A N 1
ATOM 625 C CA . ALA A 1 83 ? -2.185 -12.502 4.533 1.00 96.31 83 ALA A CA 1
ATOM 626 C C . ALA A 1 83 ? -1.685 -13.752 5.277 1.00 96.31 83 ALA A C 1
ATOM 628 O O . ALA A 1 83 ? -1.743 -13.814 6.500 1.00 96.31 83 ALA A O 1
ATOM 629 N N . ALA A 1 84 ? -1.131 -14.737 4.562 1.00 96.56 84 ALA A N 1
ATOM 630 C CA . ALA A 1 84 ? -0.640 -15.979 5.167 1.00 96.56 84 ALA A CA 1
ATOM 631 C C . ALA A 1 84 ? 0.608 -15.807 6.060 1.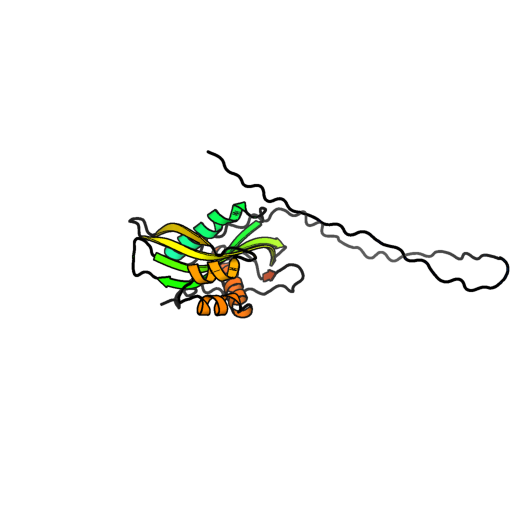00 96.56 84 ALA A C 1
ATOM 633 O O . ALA A 1 84 ? 0.986 -16.753 6.756 1.00 96.56 84 ALA A O 1
ATOM 634 N N . ASN A 1 85 ? 1.258 -14.639 6.028 1.00 96.69 85 ASN A N 1
ATOM 635 C CA . ASN A 1 85 ? 2.429 -14.334 6.853 1.00 96.69 85 ASN A CA 1
ATOM 636 C C . ASN A 1 85 ? 2.060 -13.822 8.252 1.00 96.69 85 ASN A C 1
ATOM 638 O O . ASN A 1 85 ? 2.946 -13.707 9.100 1.00 96.69 85 ASN A O 1
ATOM 642 N N . TYR A 1 86 ? 0.783 -13.523 8.489 1.00 96.69 86 TYR A N 1
ATOM 643 C CA . TYR A 1 86 ? 0.296 -12.903 9.713 1.00 96.69 86 TYR A CA 1
ATOM 644 C C . TYR A 1 86 ? -0.833 -13.725 10.330 1.00 96.69 86 TYR A C 1
ATOM 646 O O . TYR A 1 86 ? -1.539 -14.468 9.645 1.00 96.69 86 TYR A O 1
ATOM 654 N N . ASP A 1 87 ? -1.003 -13.582 11.641 1.00 95.56 87 ASP A N 1
ATOM 655 C CA . ASP A 1 87 ? -2.196 -14.089 12.309 1.00 95.56 87 ASP A CA 1
ATOM 656 C C . ASP A 1 87 ? -3.429 -13.289 11.852 1.00 95.56 87 ASP A C 1
ATOM 658 O O . ASP A 1 87 ? -3.323 -12.153 11.385 1.00 95.56 87 ASP A O 1
ATOM 662 N N . SER A 1 88 ? -4.611 -13.896 11.950 1.00 92.94 88 SER A N 1
ATOM 663 C CA . SER A 1 88 ? -5.865 -13.222 11.607 1.00 92.94 88 SER A CA 1
ATOM 664 C C . SER A 1 88 ? -6.172 -12.085 12.582 1.00 92.94 88 SER A C 1
ATOM 666 O O . SER A 1 88 ? -5.994 -12.265 13.784 1.00 92.94 88 SER A O 1
ATOM 668 N N . ALA A 1 89 ? -6.724 -10.996 12.056 1.00 95.94 89 ALA A N 1
ATOM 669 C CA . ALA A 1 89 ? -7.284 -9.862 12.790 1.00 95.94 89 ALA A CA 1
ATOM 670 C C . ALA A 1 89 ? -8.701 -9.562 12.267 1.00 95.94 89 ALA A C 1
ATOM 672 O O . ALA A 1 89 ? -9.135 -10.204 11.299 1.00 95.94 89 ALA A O 1
ATOM 673 N N . ASP A 1 90 ? -9.408 -8.600 12.861 1.00 97.44 90 ASP A N 1
ATOM 674 C CA . ASP A 1 90 ? -10.747 -8.205 12.390 1.00 97.44 90 ASP A CA 1
ATOM 675 C C . ASP A 1 90 ? -10.727 -7.663 10.947 1.00 97.44 90 ASP A C 1
ATOM 677 O O . ASP A 1 90 ? -11.624 -7.963 10.155 1.00 97.44 90 ASP A O 1
ATOM 681 N N . VAL A 1 91 ? -9.693 -6.901 10.565 1.00 98.12 91 VAL A N 1
ATOM 682 C CA . VAL A 1 91 ? -9.498 -6.435 9.181 1.00 98.12 91 VAL A CA 1
ATOM 683 C C . VAL A 1 91 ? -8.024 -6.303 8.800 1.00 98.12 91 VAL A C 1
ATOM 685 O O . VAL A 1 91 ? -7.190 -5.855 9.583 1.00 98.12 91 VAL A O 1
ATOM 688 N N . ALA A 1 92 ? -7.715 -6.632 7.547 1.00 98.06 92 ALA A N 1
ATOM 689 C CA . ALA A 1 92 ? -6.438 -6.338 6.908 1.00 98.06 92 ALA A CA 1
ATOM 690 C C . ALA A 1 92 ? -6.596 -5.183 5.914 1.00 98.06 92 ALA A C 1
ATOM 692 O O . ALA A 1 92 ? -7.417 -5.265 4.998 1.00 98.06 92 ALA A O 1
ATOM 693 N N . ILE A 1 93 ? -5.816 -4.115 6.081 1.00 98.56 93 ILE A N 1
ATOM 694 C CA . ILE A 1 93 ? -5.847 -2.914 5.239 1.00 98.56 93 ILE A CA 1
ATOM 695 C C . ILE A 1 93 ? -4.445 -2.687 4.653 1.00 98.56 93 ILE A C 1
ATOM 697 O O . ILE A 1 93 ? -3.542 -2.262 5.382 1.00 98.56 93 ILE A O 1
ATOM 701 N N . PRO A 1 94 ? -4.231 -2.936 3.347 1.00 98.31 94 PRO A N 1
ATOM 702 C CA . PRO A 1 94 ? -2.978 -2.599 2.689 1.00 98.31 94 PRO A CA 1
ATOM 703 C C . PRO A 1 94 ? -2.733 -1.093 2.660 1.00 98.31 94 PRO A C 1
ATOM 705 O O . PRO A 1 94 ? -3.649 -0.326 2.363 1.00 98.31 94 PRO A O 1
ATOM 708 N N . ILE A 1 95 ? -1.492 -0.661 2.891 1.00 97.94 95 ILE A N 1
ATOM 709 C CA . ILE A 1 95 ? -1.071 0.737 2.714 1.00 97.94 95 ILE A CA 1
ATOM 710 C C . ILE A 1 95 ? -0.113 0.794 1.528 1.00 97.94 95 ILE A C 1
ATOM 712 O O . ILE A 1 95 ? 0.962 0.199 1.557 1.00 97.94 95 ILE A O 1
ATOM 716 N N . VAL A 1 96 ? -0.514 1.491 0.467 1.00 97.31 96 VAL A N 1
ATOM 717 C CA . VAL A 1 96 ? 0.186 1.475 -0.821 1.00 97.31 96 VAL A CA 1
ATOM 718 C C . VAL A 1 96 ? 0.790 2.844 -1.111 1.00 97.31 96 VAL A C 1
ATOM 720 O O . VAL A 1 96 ? 0.077 3.788 -1.460 1.00 97.31 96 VAL A O 1
ATOM 723 N N . ASN A 1 97 ? 2.117 2.933 -0.997 1.00 96.38 97 ASN A N 1
ATOM 724 C CA . ASN A 1 97 ? 2.891 4.113 -1.379 1.00 96.38 97 ASN A CA 1
ATOM 725 C C . ASN A 1 97 ? 3.529 3.863 -2.748 1.00 96.38 97 ASN A C 1
ATOM 727 O O . ASN A 1 97 ? 4.526 3.148 -2.852 1.00 96.38 97 ASN A O 1
ATOM 731 N N . ILE A 1 98 ? 2.946 4.432 -3.803 1.00 96.50 98 ILE A N 1
ATOM 732 C CA . ILE A 1 98 ? 3.484 4.321 -5.164 1.00 96.50 98 ILE A CA 1
ATOM 733 C C . ILE A 1 98 ? 4.622 5.327 -5.324 1.00 96.50 98 ILE A C 1
ATOM 735 O O . ILE A 1 98 ? 4.453 6.516 -5.064 1.00 96.50 98 ILE A O 1
ATOM 739 N N . ILE A 1 99 ? 5.780 4.832 -5.751 1.00 96.06 99 ILE A N 1
ATOM 740 C CA . ILE A 1 99 ? 6.987 5.625 -6.011 1.00 96.06 99 ILE A CA 1
ATOM 741 C C . ILE A 1 99 ? 7.064 5.971 -7.491 1.00 96.06 99 ILE A C 1
ATOM 743 O O . ILE A 1 99 ? 7.315 7.117 -7.854 1.00 96.06 99 ILE A O 1
ATOM 747 N N . TYR A 1 100 ? 6.839 4.974 -8.345 1.00 96.19 100 TYR A N 1
ATOM 748 C CA . TYR A 1 100 ? 6.865 5.147 -9.787 1.00 96.19 100 TYR A CA 1
ATOM 749 C C . TYR A 1 100 ? 6.018 4.085 -10.483 1.00 96.19 100 TYR A C 1
ATOM 751 O O . TYR A 1 100 ? 5.914 2.949 -10.013 1.00 96.19 100 TYR A O 1
ATOM 759 N N . GLN A 1 101 ? 5.449 4.449 -11.628 1.00 96.00 101 GLN A N 1
ATOM 760 C CA . GLN A 1 101 ? 4.697 3.545 -12.479 1.00 96.00 101 GLN A CA 1
ATOM 761 C C . GLN A 1 101 ? 5.176 3.659 -13.930 1.00 96.00 101 GLN A C 1
ATOM 763 O O . GLN A 1 101 ? 5.157 4.740 -14.516 1.00 96.00 101 GLN A O 1
ATOM 768 N N . ASP A 1 102 ? 5.577 2.532 -14.518 1.00 96.50 102 ASP A N 1
ATOM 769 C CA . ASP A 1 102 ? 5.905 2.427 -15.941 1.00 96.50 102 ASP A CA 1
ATOM 770 C C . ASP A 1 102 ? 4.792 1.673 -16.671 1.00 96.50 102 ASP A C 1
ATOM 772 O O . ASP A 1 102 ? 4.683 0.449 -16.582 1.00 96.50 102 ASP A O 1
ATOM 776 N N . GLU A 1 103 ? 3.966 2.410 -17.414 1.00 95.94 103 GLU A N 1
ATOM 777 C CA . GLU A 1 103 ? 2.908 1.851 -18.263 1.00 95.94 103 GLU A CA 1
ATOM 778 C C . GLU A 1 103 ? 3.315 1.702 -19.741 1.00 95.94 103 GLU A C 1
ATOM 780 O O . GLU A 1 103 ? 2.474 1.426 -20.605 1.00 95.94 103 GLU A O 1
ATOM 785 N N . SER A 1 104 ? 4.594 1.894 -20.080 1.00 97.06 104 SER A N 1
ATOM 786 C CA . SER A 1 104 ? 5.052 1.875 -21.476 1.00 97.06 104 SER A CA 1
ATOM 787 C C . SER A 1 104 ? 4.852 0.515 -22.162 1.00 97.06 104 SER A C 1
ATOM 789 O O . SER A 1 104 ? 4.708 0.456 -23.389 1.00 97.06 104 SER A O 1
ATOM 791 N N . ASN A 1 105 ? 4.780 -0.571 -21.383 1.00 97.56 105 ASN A N 1
ATOM 792 C CA . ASN A 1 105 ? 4.495 -1.923 -21.846 1.00 97.56 105 ASN A CA 1
ATOM 793 C C . ASN A 1 105 ? 3.221 -2.488 -21.196 1.00 97.56 105 ASN A C 1
ATOM 795 O O . ASN A 1 105 ? 3.225 -2.907 -20.047 1.00 97.56 105 ASN A O 1
ATOM 799 N N . LYS A 1 106 ? 2.133 -2.605 -21.963 1.00 96.88 106 LYS A N 1
ATOM 800 C CA . LYS A 1 106 ? 0.844 -3.113 -21.454 1.00 96.88 106 LYS A CA 1
ATOM 801 C C . LYS A 1 106 ? 0.848 -4.584 -21.032 1.00 96.88 106 LYS A C 1
ATOM 803 O O . LYS A 1 106 ? -0.067 -4.999 -20.325 1.00 96.88 106 LYS A O 1
ATOM 808 N N . GLU A 1 107 ? 1.835 -5.362 -21.467 1.00 98.00 107 GLU A N 1
ATOM 809 C CA . GLU A 1 107 ? 2.011 -6.758 -21.048 1.00 98.00 107 GLU A CA 1
ATOM 810 C C . GLU A 1 107 ? 2.845 -6.884 -19.760 1.00 98.00 107 GLU A C 1
ATOM 812 O O . GLU A 1 107 ? 2.936 -7.981 -19.214 1.00 98.00 107 GLU A O 1
ATOM 817 N N . ASP A 1 108 ? 3.465 -5.788 -19.305 1.00 98.25 108 ASP A N 1
ATOM 818 C CA . ASP A 1 108 ? 4.326 -5.712 -18.119 1.00 98.25 108 ASP A CA 1
ATOM 819 C C . ASP A 1 108 ? 4.398 -4.262 -17.599 1.00 98.25 108 ASP A C 1
ATOM 821 O O . ASP A 1 108 ? 5.414 -3.579 -17.731 1.00 98.25 108 ASP A O 1
ATOM 825 N N . ILE A 1 109 ? 3.276 -3.772 -17.074 1.00 98.44 109 ILE A N 1
ATOM 826 C CA . ILE A 1 109 ? 3.189 -2.517 -16.329 1.00 98.44 109 ILE A CA 1
ATOM 827 C C . ILE A 1 109 ? 3.898 -2.730 -14.998 1.00 98.44 109 ILE A C 1
ATOM 829 O O . ILE A 1 109 ? 3.572 -3.666 -14.265 1.00 98.44 109 ILE A O 1
ATOM 833 N N . LYS A 1 110 ? 4.835 -1.847 -14.671 1.00 98.56 110 LYS A N 1
ATOM 834 C CA . LYS A 1 110 ? 5.625 -1.941 -13.443 1.00 98.56 110 LYS A CA 1
ATOM 835 C C . LYS A 1 110 ? 5.170 -0.902 -12.442 1.00 98.56 110 LYS A C 1
ATOM 837 O O . LYS A 1 110 ? 5.171 0.285 -12.754 1.00 98.56 110 LYS A O 1
ATOM 842 N N . VAL A 1 111 ? 4.820 -1.347 -11.241 1.00 98.50 111 VAL A N 1
ATOM 843 C CA . VAL A 1 111 ? 4.460 -0.478 -10.117 1.00 98.50 111 VAL A CA 1
ATOM 844 C C . VAL A 1 111 ? 5.524 -0.619 -9.046 1.00 98.50 111 VAL A C 1
ATOM 846 O O . VAL A 1 111 ? 5.571 -1.618 -8.331 1.00 98.50 111 VAL A O 1
ATOM 849 N N . TYR A 1 112 ? 6.385 0.382 -8.948 1.00 98.50 112 TYR A N 1
ATOM 850 C CA . TYR A 1 112 ? 7.396 0.489 -7.908 1.00 98.50 112 TYR A CA 1
ATOM 851 C C . TYR A 1 112 ? 6.775 1.149 -6.684 1.00 98.50 112 TYR A C 1
ATOM 853 O O . TYR A 1 112 ? 6.183 2.227 -6.791 1.00 98.50 112 TYR A O 1
ATOM 861 N N . GLY A 1 113 ? 6.908 0.526 -5.519 1.00 97.94 113 GLY A N 1
ATOM 862 C CA . GLY A 1 113 ? 6.259 1.032 -4.318 1.00 97.94 113 GLY A CA 1
ATOM 863 C C . GLY A 1 113 ? 6.783 0.443 -3.019 1.00 97.94 113 GLY A C 1
ATOM 864 O O . GLY A 1 113 ? 7.499 -0.559 -2.998 1.00 97.94 113 GLY A O 1
ATOM 865 N N . ASP A 1 114 ? 6.394 1.101 -1.933 1.00 97.56 114 ASP A N 1
ATOM 866 C CA . ASP A 1 114 ? 6.480 0.580 -0.575 1.00 97.56 114 ASP A CA 1
ATOM 867 C C . ASP A 1 114 ? 5.081 0.117 -0.143 1.00 97.56 114 ASP A C 1
ATOM 869 O O . ASP A 1 114 ? 4.180 0.926 0.122 1.00 97.56 114 ASP A O 1
ATOM 873 N N . PHE A 1 115 ? 4.893 -1.204 -0.165 1.00 98.44 115 PHE A N 1
ATOM 874 C CA . PHE A 1 115 ? 3.608 -1.870 0.008 1.00 98.44 115 PHE A CA 1
ATOM 875 C C . PHE A 1 115 ? 3.530 -2.492 1.396 1.00 98.44 115 PHE A C 1
ATOM 877 O O . PHE A 1 115 ? 4.260 -3.432 1.703 1.00 98.44 115 PHE A O 1
ATOM 884 N N . TRP A 1 116 ? 2.630 -1.993 2.232 1.00 98.06 116 TRP A N 1
ATOM 885 C CA . TRP A 1 116 ? 2.434 -2.524 3.573 1.00 98.06 116 TRP A CA 1
ATOM 886 C C . TRP A 1 116 ? 1.180 -3.374 3.636 1.00 98.06 116 TRP A C 1
ATOM 888 O O . TRP A 1 116 ? 0.151 -3.022 3.059 1.00 98.06 116 TRP A O 1
ATOM 898 N N . TYR A 1 117 ? 1.257 -4.447 4.408 1.00 98.31 117 TYR A N 1
ATOM 899 C CA . TYR A 1 117 ? 0.109 -5.210 4.869 1.00 98.31 117 TYR A CA 1
ATOM 900 C C . TYR A 1 117 ? -0.059 -4.935 6.364 1.00 98.31 117 TYR A C 1
ATOM 902 O O . TYR A 1 117 ? 0.878 -5.171 7.126 1.00 98.31 117 TYR A O 1
ATOM 910 N N . MET A 1 118 ? -1.216 -4.414 6.779 1.00 98.38 118 MET A N 1
ATOM 911 C CA . MET A 1 118 ? -1.473 -4.010 8.165 1.00 98.38 118 MET A CA 1
ATOM 912 C C . MET A 1 118 ? -2.777 -4.632 8.663 1.00 98.38 118 MET A C 1
ATOM 914 O O . MET A 1 118 ? -3.822 -4.472 8.035 1.00 98.38 118 MET A O 1
ATOM 918 N N . ASN A 1 119 ? -2.710 -5.323 9.793 1.00 98.31 119 ASN A N 1
ATOM 919 C CA . ASN A 1 119 ? -3.828 -5.979 10.459 1.00 98.31 119 ASN A CA 1
ATOM 920 C C . ASN A 1 119 ? -4.297 -5.142 11.648 1.00 98.31 119 ASN A C 1
ATOM 922 O O . ASN A 1 119 ? -3.476 -4.692 12.455 1.00 98.31 119 ASN A O 1
ATOM 926 N N . TYR A 1 120 ? -5.612 -5.009 11.780 1.00 98.44 120 TYR A N 1
ATOM 927 C CA . TYR A 1 120 ? -6.250 -4.246 12.838 1.00 98.44 120 TYR A CA 1
ATOM 928 C C . TYR A 1 120 ? -7.355 -5.043 13.514 1.00 98.44 120 TYR A C 1
ATOM 930 O O . TYR A 1 120 ? -8.151 -5.685 12.826 1.00 98.44 120 TYR A O 1
ATOM 938 N N . ASP A 1 121 ? -7.427 -4.909 14.833 1.00 97.62 121 ASP A N 1
ATOM 939 C CA . ASP A 1 121 ? -8.588 -5.298 15.630 1.00 97.62 121 ASP A CA 1
ATOM 940 C C . ASP A 1 121 ? -9.397 -4.041 15.974 1.00 97.62 121 ASP A C 1
ATOM 942 O O . ASP A 1 121 ? -8.839 -2.949 16.149 1.00 97.62 121 ASP A O 1
ATOM 946 N N . LEU A 1 122 ? -10.725 -4.158 15.993 1.00 97.62 122 LEU A N 1
ATOM 947 C CA . LEU A 1 122 ? -11.594 -3.026 16.298 1.00 97.62 122 LEU A CA 1
ATOM 948 C C . LEU A 1 122 ? -11.864 -2.943 17.801 1.00 97.62 122 LEU A C 1
ATOM 950 O O . LEU A 1 122 ? -12.617 -3.741 18.354 1.00 97.62 122 LEU A O 1
ATOM 954 N N . GLU A 1 123 ? -11.361 -1.884 18.427 1.00 96.25 123 GLU A N 1
ATOM 955 C CA . GLU A 1 123 ? -11.598 -1.569 19.833 1.00 96.25 123 GLU A CA 1
ATOM 956 C C . GLU A 1 123 ? -12.461 -0.302 19.942 1.00 96.25 123 GLU A C 1
ATOM 958 O O . GLU A 1 123 ? -12.010 0.838 19.791 1.00 96.25 123 GLU A O 1
ATOM 963 N N . GLY A 1 124 ? -13.766 -0.496 20.159 1.00 95.50 124 GLY A N 1
ATOM 964 C CA . GLY A 1 124 ? -14.739 0.598 20.200 1.00 95.50 124 GLY A CA 1
ATOM 965 C C . GLY A 1 124 ? -14.881 1.309 18.849 1.00 95.50 124 GLY A C 1
ATOM 966 O O . GLY A 1 124 ? -15.467 0.762 17.918 1.00 95.50 124 GLY A O 1
ATOM 967 N N . ASP A 1 125 ? -14.398 2.551 18.754 1.00 97.12 125 ASP A N 1
ATOM 968 C CA . ASP A 1 125 ? -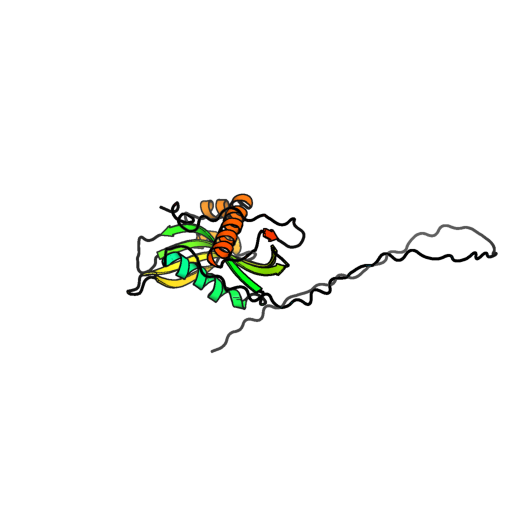14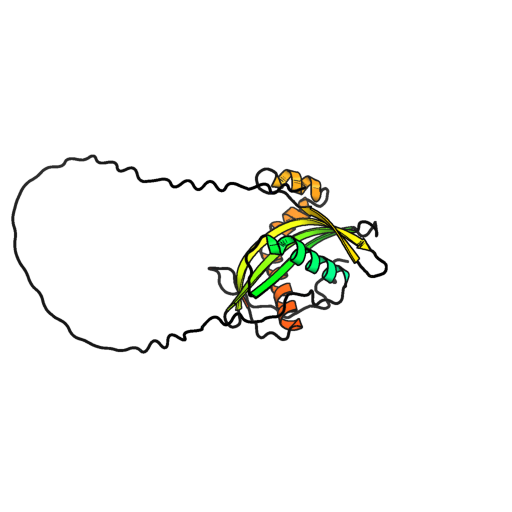.349 3.337 17.510 1.00 97.12 125 ASP A CA 1
ATOM 969 C C . ASP A 1 125 ? -12.918 3.537 16.976 1.00 97.12 125 ASP A C 1
ATOM 971 O O . ASP A 1 125 ? -12.686 4.422 16.145 1.00 97.12 125 ASP A O 1
ATOM 975 N N . THR A 1 126 ? -11.965 2.717 17.429 1.00 98.38 126 THR A N 1
ATOM 976 C CA . THR A 1 126 ? -10.550 2.790 17.048 1.00 98.38 126 THR A CA 1
ATOM 977 C C . THR A 1 126 ? -10.063 1.461 16.474 1.00 98.38 126 THR A C 1
ATOM 979 O O . THR A 1 126 ? -10.285 0.407 17.057 1.00 98.38 126 THR A O 1
ATOM 982 N N . LEU A 1 127 ? -9.383 1.508 15.327 1.00 98.56 127 LEU A N 1
ATOM 983 C CA . LEU A 1 127 ? -8.669 0.353 14.776 1.00 98.56 127 LEU A CA 1
ATOM 984 C C . LEU A 1 127 ? -7.275 0.255 15.405 1.00 98.56 127 LEU A C 1
ATOM 986 O O . LEU A 1 127 ? -6.396 1.060 15.086 1.00 98.56 127 LEU A O 1
ATOM 990 N N . GLU A 1 128 ? -7.058 -0.725 16.277 1.00 98.31 128 GLU A N 1
ATOM 991 C CA . GLU A 1 128 ? -5.750 -0.995 16.874 1.00 98.31 128 GLU A CA 1
ATOM 992 C C . GLU A 1 128 ? -4.914 -1.871 15.943 1.00 98.31 128 GLU A C 1
ATOM 994 O O . GLU A 1 128 ? -5.304 -2.978 15.585 1.00 98.31 128 GLU A O 1
ATOM 999 N N . CYS A 1 129 ? -3.744 -1.386 15.534 1.00 98.25 129 CYS A N 1
ATOM 1000 C CA . CYS A 1 129 ? -2.819 -2.139 14.703 1.00 98.25 129 CYS A CA 1
ATOM 1001 C C . CYS A 1 129 ? -2.132 -3.228 15.529 1.00 98.25 129 CYS A C 1
ATOM 1003 O O . CYS A 1 129 ? -1.290 -2.941 16.384 1.00 98.25 129 CYS A O 1
ATOM 1005 N N . VAL A 1 130 ? -2.448 -4.484 15.223 1.00 97.50 130 VAL A N 1
ATOM 1006 C CA . VAL A 1 130 ? -1.965 -5.652 15.976 1.00 97.50 130 VAL A CA 1
ATOM 1007 C C . VAL A 1 130 ? -0.798 -6.361 15.298 1.00 97.50 130 VAL A C 1
ATOM 1009 O O . VAL A 1 130 ? 0.013 -7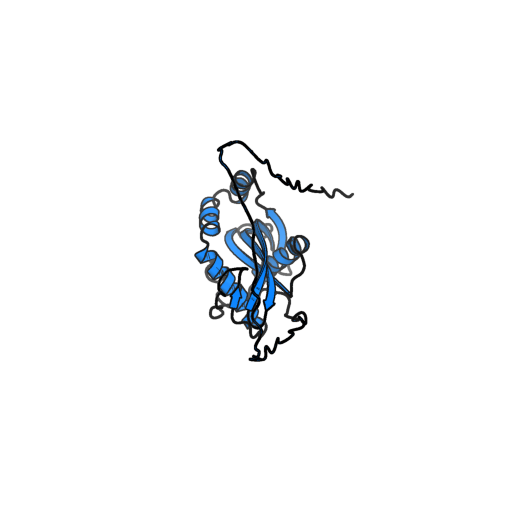.008 15.961 1.00 97.50 130 VAL A O 1
ATOM 1012 N N . SER A 1 131 ? -0.675 -6.244 13.975 1.00 97.75 131 SER A N 1
ATOM 1013 C CA . SER A 1 131 ? 0.465 -6.774 13.224 1.00 97.75 131 SER A CA 1
ATOM 1014 C C . SER A 1 131 ? 0.564 -6.149 11.836 1.00 97.75 131 SER A C 1
ATOM 1016 O O . SER A 1 131 ? -0.381 -5.544 11.340 1.00 97.75 131 SER A O 1
ATOM 1018 N N . GLY A 1 132 ? 1.717 -6.294 11.192 1.00 96.75 132 GLY A N 1
ATOM 1019 C CA . GLY A 1 132 ? 1.902 -5.855 9.818 1.00 96.75 132 GLY A CA 1
ATOM 1020 C C . GLY A 1 132 ? 3.359 -5.870 9.390 1.00 96.75 132 GLY A C 1
ATOM 1021 O O . GLY A 1 132 ? 4.250 -6.243 10.158 1.00 96.75 132 GLY A O 1
ATOM 1022 N N . GLY A 1 133 ? 3.609 -5.485 8.146 1.00 96.25 133 GLY A N 1
ATOM 1023 C CA . GLY A 1 133 ? 4.958 -5.346 7.618 1.00 96.25 133 GLY A CA 1
ATOM 1024 C C . GLY A 1 133 ? 4.995 -4.719 6.236 1.00 96.25 133 GLY A C 1
ATOM 1025 O O . GLY A 1 133 ? 3.983 -4.630 5.541 1.00 96.25 133 GLY A O 1
ATOM 1026 N N . SER A 1 134 ? 6.194 -4.267 5.884 1.00 96.31 134 SER A N 1
ATOM 1027 C CA . SER A 1 134 ? 6.522 -3.634 4.612 1.00 96.31 134 SER A CA 1
ATOM 1028 C C . SER A 1 134 ? 7.133 -4.655 3.658 1.00 96.31 134 SER A C 1
ATOM 1030 O O . SER A 1 134 ? 7.993 -5.452 4.043 1.00 96.31 134 SER A O 1
ATOM 1032 N N . TYR A 1 135 ? 6.692 -4.589 2.408 1.00 98.06 135 TYR A N 1
ATOM 1033 C CA . TYR A 1 135 ? 7.153 -5.388 1.283 1.00 98.06 135 TYR A CA 1
ATOM 1034 C C . TYR A 1 135 ? 7.500 -4.447 0.126 1.00 98.06 135 TYR A C 1
ATOM 1036 O O . TYR A 1 135 ? 6.760 -4.383 -0.857 1.00 98.06 135 TYR A O 1
ATOM 1044 N N . PRO A 1 136 ? 8.588 -3.664 0.221 1.00 98.38 136 PRO A N 1
ATOM 1045 C CA . PRO A 1 136 ? 8.950 -2.761 -0.853 1.00 98.38 136 PRO A CA 1
ATOM 1046 C C . PRO A 1 136 ? 9.389 -3.565 -2.075 1.00 98.38 136 PRO A C 1
ATOM 1048 O O . PRO A 1 136 ? 9.988 -4.637 -1.948 1.00 98.38 136 PRO A O 1
ATOM 1051 N N . GLY A 1 137 ? 9.075 -3.075 -3.271 1.00 98.50 137 GLY A N 1
ATOM 1052 C CA . GLY A 1 137 ? 9.364 -3.829 -4.482 1.00 98.50 137 GLY A CA 1
ATOM 1053 C C . GLY A 1 137 ? 8.738 -3.281 -5.756 1.00 98.50 137 GLY A C 1
ATOM 1054 O O . GLY A 1 137 ? 8.339 -2.118 -5.833 1.00 98.50 137 GLY A O 1
ATOM 1055 N N . CYS A 1 138 ? 8.646 -4.157 -6.756 1.00 98.81 138 CYS A N 1
ATOM 1056 C CA . CYS A 1 138 ? 8.021 -3.895 -8.045 1.00 98.81 138 CYS A CA 1
ATOM 1057 C C . CYS A 1 138 ? 6.924 -4.930 -8.315 1.00 98.81 138 CYS A C 1
ATOM 1059 O O . CYS A 1 138 ? 7.206 -6.122 -8.431 1.00 98.81 138 CYS A O 1
ATOM 1061 N N . ILE A 1 139 ? 5.671 -4.487 -8.411 1.00 98.88 139 ILE A N 1
ATOM 1062 C CA . ILE A 1 139 ? 4.545 -5.336 -8.812 1.00 98.88 139 ILE A CA 1
ATOM 1063 C C . ILE A 1 139 ? 4.381 -5.242 -10.330 1.00 98.88 139 ILE A C 1
ATOM 1065 O O . ILE A 1 139 ? 4.275 -4.152 -10.890 1.00 98.88 139 ILE A O 1
ATOM 1069 N N . HIS A 1 140 ? 4.341 -6.401 -10.982 1.00 98.69 140 HIS A N 1
ATOM 1070 C CA . HIS A 1 140 ? 4.190 -6.544 -12.426 1.00 98.69 140 HIS A CA 1
ATOM 1071 C C . HIS A 1 140 ? 2.734 -6.837 -12.773 1.00 98.69 140 HIS A C 1
ATOM 1073 O O . HIS A 1 140 ? 2.138 -7.784 -12.252 1.00 98.69 140 HIS A O 1
ATOM 1079 N N . ILE A 1 141 ? 2.156 -6.034 -13.661 1.00 98.62 141 ILE A N 1
ATOM 1080 C CA . ILE A 1 141 ? 0.739 -6.080 -14.023 1.00 98.62 141 ILE A CA 1
ATOM 1081 C C . ILE A 1 141 ? 0.612 -6.129 -15.538 1.00 98.62 141 ILE A C 1
ATOM 1083 O O . ILE A 1 141 ? 1.237 -5.358 -16.250 1.00 98.62 141 ILE A O 1
ATOM 1087 N N . LYS A 1 142 ? -0.267 -6.979 -16.060 1.00 97.94 142 LYS A N 1
ATOM 1088 C CA . LYS A 1 142 ? -0.643 -6.943 -17.477 1.00 97.94 142 LYS A CA 1
ATOM 1089 C C . LYS A 1 142 ? -2.063 -6.435 -17.662 1.00 97.94 142 LYS A C 1
ATOM 1091 O O . LYS A 1 142 ? -2.944 -6.691 -16.837 1.00 97.94 142 LYS A O 1
ATOM 1096 N N . THR A 1 143 ? -2.296 -5.781 -18.791 1.00 97.31 143 THR A N 1
ATOM 1097 C CA . THR A 1 143 ? -3.644 -5.503 -19.291 1.00 97.31 143 THR A CA 1
ATOM 1098 C C . THR A 1 143 ? -4.254 -6.793 -19.843 1.00 97.31 143 THR A C 1
ATOM 1100 O O . THR A 1 143 ? -3.572 -7.624 -20.439 1.00 97.31 143 THR A O 1
ATOM 1103 N N . THR A 1 144 ? -5.553 -6.975 -19.650 1.00 95.44 144 THR A N 1
ATOM 1104 C CA . THR A 1 144 ? -6.343 -8.092 -20.177 1.00 95.44 144 THR A CA 1
ATOM 1105 C C . THR A 1 144 ? -7.648 -7.559 -20.768 1.00 95.44 144 THR A C 1
ATOM 1107 O O . THR A 1 144 ? -8.010 -6.407 -20.529 1.00 95.44 144 THR A O 1
ATOM 1110 N N . ASP A 1 145 ? -8.392 -8.393 -21.496 1.00 93.69 145 ASP A N 1
ATOM 1111 C CA . ASP A 1 145 ? -9.722 -8.019 -22.004 1.00 93.69 145 ASP A CA 1
ATOM 1112 C C . ASP A 1 145 ? -10.713 -7.665 -20.873 1.00 93.69 145 ASP A C 1
ATOM 1114 O O . ASP A 1 145 ? -11.677 -6.935 -21.097 1.00 93.69 145 ASP A O 1
ATOM 1118 N N . GLU A 1 146 ? -10.463 -8.159 -19.655 1.00 89.88 146 GLU A N 1
ATOM 1119 C CA . GLU A 1 146 ? -11.287 -7.956 -18.456 1.00 89.88 146 GLU A CA 1
ATOM 1120 C C . GLU A 1 146 ? -10.758 -6.831 -17.540 1.00 89.88 146 GLU A C 1
ATOM 1122 O O . GLU A 1 146 ? -11.360 -6.551 -16.505 1.00 89.88 146 GLU A O 1
ATOM 1127 N N . GLY A 1 147 ? -9.654 -6.163 -17.904 1.00 95.19 147 GLY A N 1
ATOM 1128 C CA . GLY A 1 147 ? -9.024 -5.110 -17.100 1.00 95.19 147 GLY A CA 1
ATOM 1129 C C . GLY A 1 147 ? -7.545 -5.382 -16.845 1.00 95.19 147 GLY A C 1
ATOM 1130 O O . GLY A 1 147 ? -6.743 -5.332 -17.774 1.00 95.19 147 GLY A O 1
ATOM 1131 N N . TYR A 1 148 ? -7.171 -5.695 -15.604 1.00 97.56 148 TYR A N 1
ATOM 1132 C CA . TYR A 1 148 ? -5.776 -5.883 -15.185 1.00 97.56 148 TYR A CA 1
ATOM 1133 C C . TYR A 1 148 ? -5.576 -7.194 -14.422 1.00 97.56 148 TYR A C 1
ATOM 1135 O O . TYR A 1 148 ? -6.493 -7.696 -13.778 1.00 97.56 148 TYR A O 1
ATOM 1143 N N . SER A 1 149 ? -4.360 -7.736 -14.471 1.00 97.50 149 SER A N 1
ATOM 1144 C CA . SER A 1 149 ? -3.956 -8.903 -13.682 1.00 97.50 149 SER A CA 1
ATOM 1145 C C . SER A 1 149 ? -2.513 -8.747 -13.230 1.00 97.50 149 SER A C 1
ATOM 1147 O O . SER A 1 149 ? -1.636 -8.552 -14.070 1.00 97.50 149 SER A O 1
ATOM 1149 N N . VAL A 1 150 ? -2.254 -8.918 -11.932 1.00 98.38 150 VAL A N 1
ATOM 1150 C CA . VAL A 1 150 ? -0.883 -9.074 -11.426 1.00 98.38 150 VAL A CA 1
ATOM 1151 C C . VAL A 1 150 ? -0.295 -10.381 -11.962 1.00 98.38 150 VAL A C 1
ATOM 1153 O O . VAL A 1 150 ? -0.994 -11.396 -12.046 1.00 98.38 150 VAL A O 1
ATOM 1156 N N . THR A 1 151 ? 0.970 -10.351 -12.372 1.00 98.19 151 THR A N 1
ATOM 1157 C CA . THR A 1 151 ? 1.711 -11.517 -12.874 1.00 98.19 151 THR A CA 1
ATOM 1158 C C . THR A 1 151 ? 2.800 -11.979 -11.916 1.00 98.19 151 THR A C 1
ATOM 1160 O O . THR A 1 151 ? 3.070 -13.179 -11.854 1.00 98.19 151 THR A O 1
ATOM 1163 N N . SER A 1 152 ? 3.428 -11.050 -11.196 1.00 98.44 152 SER A N 1
ATOM 1164 C CA . SER A 1 152 ? 4.509 -11.317 -10.244 1.00 98.44 152 SER A CA 1
ATOM 1165 C C . SER A 1 152 ? 4.826 -10.073 -9.416 1.00 98.44 152 SER A C 1
ATOM 1167 O O . SER A 1 152 ? 4.376 -8.973 -9.733 1.00 98.44 152 SER A O 1
ATOM 1169 N N . MET A 1 153 ? 5.655 -10.250 -8.391 1.00 98.50 153 MET A N 1
ATOM 1170 C CA . MET A 1 153 ? 6.287 -9.161 -7.661 1.00 98.50 153 MET A CA 1
ATOM 1171 C C . MET A 1 153 ? 7.758 -9.489 -7.412 1.00 98.50 153 MET A C 1
ATOM 1173 O O . MET A 1 153 ? 8.070 -10.588 -6.950 1.00 98.50 153 MET A O 1
ATOM 1177 N N . ASP A 1 154 ? 8.631 -8.525 -7.687 1.00 98.69 154 ASP A N 1
ATOM 1178 C CA . ASP A 1 154 ? 10.005 -8.519 -7.193 1.00 98.69 154 ASP A CA 1
ATOM 1179 C C . ASP A 1 154 ? 10.009 -7.821 -5.829 1.00 98.69 154 ASP A C 1
ATOM 1181 O O . ASP A 1 154 ? 9.562 -6.678 -5.721 1.00 98.69 154 ASP A O 1
ATOM 1185 N N . ILE A 1 155 ? 10.474 -8.504 -4.781 1.00 98.31 155 ILE A N 1
ATOM 1186 C CA . ILE A 1 155 ? 10.425 -8.018 -3.393 1.00 98.31 155 ILE A CA 1
ATOM 1187 C C . ILE A 1 155 ? 11.847 -7.758 -2.905 1.00 98.31 155 ILE A C 1
ATOM 1189 O O . ILE A 1 155 ? 12.729 -8.600 -3.081 1.00 98.31 155 ILE A O 1
ATOM 1193 N N . VAL A 1 156 ? 12.060 -6.605 -2.271 1.00 98.56 156 VAL A N 1
ATOM 1194 C CA . VAL A 1 156 ? 13.318 -6.276 -1.593 1.00 98.56 156 VAL A CA 1
ATOM 1195 C C . VAL A 1 156 ? 13.582 -7.291 -0.481 1.00 98.56 156 VAL A C 1
ATOM 1197 O O . VAL A 1 156 ? 12.719 -7.573 0.349 1.00 98.56 156 VAL A O 1
ATOM 1200 N N . GLU A 1 157 ? 14.788 -7.853 -0.468 1.00 98.06 157 GLU A N 1
ATOM 1201 C CA . GLU A 1 157 ? 15.202 -8.823 0.544 1.00 98.06 157 GLU A CA 1
ATOM 1202 C C . GLU A 1 157 ? 15.431 -8.151 1.907 1.00 98.06 157 GLU A C 1
ATOM 1204 O O . GLU A 1 157 ? 15.620 -6.942 2.017 1.00 98.06 157 GLU A O 1
ATOM 1209 N N . ASP A 1 158 ? 15.455 -8.940 2.977 1.00 94.19 158 ASP A N 1
ATOM 1210 C CA . ASP A 1 158 ? 15.724 -8.445 4.321 1.00 94.19 158 ASP A CA 1
ATOM 1211 C C . ASP A 1 158 ? 17.216 -8.539 4.707 1.00 94.19 158 ASP A C 1
ATOM 1213 O O . ASP A 1 158 ? 18.089 -9.037 3.983 1.00 94.19 158 ASP A O 1
ATOM 1217 N N . GLY A 1 159 ? 17.538 -8.000 5.885 1.00 95.38 159 GLY A N 1
ATOM 1218 C CA . GLY A 1 159 ? 18.849 -8.155 6.508 1.00 95.38 159 GLY A CA 1
ATOM 1219 C C . GLY A 1 159 ? 20.006 -7.600 5.671 1.00 95.38 159 GLY A C 1
ATOM 1220 O O . GLY A 1 159 ? 19.987 -6.455 5.225 1.00 95.38 159 GLY A O 1
ATOM 1221 N N . SER A 1 160 ? 21.061 -8.402 5.498 1.00 97.31 160 SER A N 1
ATOM 1222 C CA . SER A 1 160 ? 22.273 -7.973 4.784 1.00 97.31 160 SER A CA 1
ATOM 1223 C C . SER A 1 160 ? 22.063 -7.754 3.288 1.00 97.31 160 SER A C 1
ATOM 1225 O O . SER A 1 160 ? 22.898 -7.102 2.669 1.00 97.31 160 SER A O 1
ATOM 1227 N N . ASN A 1 161 ? 20.984 -8.297 2.720 1.00 97.88 161 ASN A N 1
ATOM 1228 C CA . ASN A 1 161 ? 20.709 -8.237 1.287 1.00 97.88 161 ASN A CA 1
ATOM 1229 C C . ASN A 1 161 ? 19.751 -7.096 0.917 1.00 97.88 161 ASN A C 1
ATOM 1231 O O . ASN A 1 161 ? 19.542 -6.834 -0.268 1.00 97.88 161 ASN A O 1
ATOM 1235 N N . TYR A 1 162 ? 19.210 -6.388 1.913 1.00 97.50 162 TYR A N 1
ATOM 1236 C CA . TYR A 1 162 ? 18.271 -5.285 1.722 1.00 97.50 162 TYR A CA 1
ATOM 1237 C C . TYR A 1 162 ? 18.781 -4.229 0.744 1.00 97.50 162 TYR A C 1
ATOM 1239 O O . TYR A 1 162 ? 18.131 -3.931 -0.251 1.00 97.50 162 TYR A O 1
ATOM 1247 N N . LEU A 1 163 ? 19.978 -3.691 0.983 1.00 97.75 163 LEU A N 1
ATOM 1248 C CA . LEU A 1 163 ? 20.486 -2.585 0.173 1.00 97.75 163 LEU A CA 1
ATOM 1249 C C . LEU A 1 163 ? 20.762 -2.999 -1.279 1.00 97.75 163 LEU A C 1
ATOM 1251 O O . LEU A 1 163 ? 20.496 -2.225 -2.197 1.00 97.75 163 LEU A O 1
ATOM 1255 N N . ASP A 1 164 ? 21.316 -4.195 -1.482 1.00 98.38 164 ASP A N 1
ATOM 1256 C CA . ASP A 1 164 ? 21.684 -4.675 -2.815 1.00 98.38 164 ASP A CA 1
ATOM 1257 C C . ASP A 1 164 ? 20.432 -5.008 -3.638 1.00 98.38 164 ASP A C 1
ATOM 1259 O O . ASP A 1 164 ? 20.318 -4.552 -4.776 1.00 98.38 164 ASP A O 1
ATOM 1263 N N . SER A 1 165 ? 19.459 -5.707 -3.044 1.00 98.62 165 SER A N 1
ATOM 1264 C CA . SER A 1 165 ? 18.183 -6.019 -3.704 1.00 98.62 165 SER A CA 1
ATOM 1265 C C . SER A 1 165 ? 17.331 -4.772 -3.962 1.00 98.62 165 SER A C 1
ATOM 1267 O O . SER A 1 165 ? 16.775 -4.636 -5.048 1.00 98.62 165 SER A O 1
ATOM 1269 N N . ALA A 1 166 ? 17.286 -3.807 -3.036 1.00 98.50 166 ALA A N 1
ATOM 1270 C CA . ALA A 1 166 ? 16.593 -2.539 -3.260 1.00 98.50 166 ALA A CA 1
ATOM 1271 C C . ALA A 1 166 ? 17.184 -1.759 -4.442 1.00 98.50 166 ALA A C 1
ATOM 1273 O O . ALA A 1 166 ? 16.442 -1.258 -5.284 1.00 98.50 166 ALA A O 1
ATOM 1274 N N . LYS A 1 167 ? 18.515 -1.698 -4.560 1.00 98.50 167 LYS A N 1
ATOM 1275 C CA . LYS A 1 167 ? 19.172 -1.054 -5.709 1.00 98.50 167 LYS A CA 1
ATOM 1276 C C . LYS A 1 167 ? 18.933 -1.792 -7.018 1.00 98.50 167 LYS A C 1
ATOM 1278 O O . LYS A 1 167 ? 18.792 -1.145 -8.051 1.00 98.50 167 LYS A O 1
ATOM 1283 N N . GLU A 1 168 ? 18.912 -3.121 -6.985 1.00 98.62 168 GLU A N 1
ATOM 1284 C CA . GLU A 1 168 ? 18.616 -3.939 -8.162 1.00 98.62 168 GLU A CA 1
ATOM 1285 C C . GLU A 1 168 ? 17.181 -3.722 -8.652 1.00 98.62 168 GLU A C 1
ATOM 1287 O O . GLU A 1 168 ? 16.976 -3.483 -9.840 1.00 98.62 168 GLU A O 1
ATOM 1292 N N . ILE A 1 169 ? 16.210 -3.749 -7.736 1.00 98.62 169 ILE A N 1
ATOM 1293 C CA . ILE A 1 169 ? 14.787 -3.631 -8.062 1.00 98.62 169 ILE A CA 1
ATOM 1294 C C . ILE A 1 169 ? 14.441 -2.203 -8.480 1.00 98.62 169 ILE A C 1
ATOM 1296 O O . ILE A 1 169 ? 13.887 -2.001 -9.557 1.00 98.62 169 ILE A O 1
ATOM 1300 N N . PHE A 1 170 ? 14.773 -1.201 -7.661 1.00 98.44 170 PHE A N 1
ATOM 1301 C CA . PHE A 1 170 ? 14.361 0.183 -7.918 1.00 98.44 170 PHE A CA 1
ATOM 1302 C C . PHE A 1 170 ? 15.238 0.897 -8.949 1.00 98.44 170 PHE A C 1
ATOM 1304 O O . PHE A 1 170 ? 14.777 1.852 -9.570 1.00 98.44 170 PHE A O 1
ATOM 1311 N N . GLY A 1 171 ? 16.476 0.444 -9.175 1.00 98.06 171 GLY A N 1
ATOM 1312 C CA . GLY A 1 171 ? 17.344 0.975 -10.224 1.00 98.06 171 GLY A CA 1
ATOM 1313 C C . GLY A 1 171 ? 17.495 2.497 -10.155 1.00 98.06 171 GLY A C 1
ATOM 1314 O O . GLY A 1 171 ? 17.990 3.039 -9.169 1.00 98.06 171 GLY A O 1
ATOM 1315 N N . GLU A 1 172 ? 17.064 3.197 -11.208 1.00 97.31 172 GLU A N 1
ATOM 1316 C CA . GLU A 1 172 ? 17.117 4.665 -11.267 1.00 97.31 172 GLU A CA 1
ATOM 1317 C C . GLU A 1 172 ? 16.167 5.370 -10.282 1.00 97.31 172 GLU A C 1
ATOM 1319 O O . GLU A 1 172 ? 16.408 6.524 -9.940 1.00 97.31 172 GLU A O 1
ATOM 1324 N N . HIS A 1 173 ? 15.155 4.665 -9.769 1.00 97.75 173 HIS A N 1
ATOM 1325 C CA . HIS A 1 173 ? 14.200 5.154 -8.770 1.00 97.75 173 HIS A CA 1
ATOM 1326 C C . HIS A 1 173 ? 14.616 4.832 -7.328 1.00 97.75 173 HIS A C 1
ATOM 1328 O O . HIS A 1 173 ? 13.832 5.034 -6.403 1.00 97.75 173 HIS A O 1
ATOM 1334 N N . PHE A 1 174 ? 15.830 4.313 -7.103 1.00 98.25 174 PHE A N 1
ATOM 1335 C CA . PHE A 1 174 ? 16.296 3.964 -5.757 1.00 98.25 174 PHE A CA 1
ATOM 1336 C C . PHE A 1 174 ? 16.325 5.178 -4.812 1.00 98.25 174 PHE A C 1
ATOM 1338 O O . PHE A 1 174 ? 15.879 5.069 -3.673 1.00 98.25 174 PHE A O 1
ATOM 1345 N N . ASP A 1 175 ? 16.772 6.343 -5.287 1.00 97.94 175 ASP A N 1
ATOM 1346 C CA . ASP A 1 175 ? 16.801 7.565 -4.470 1.00 97.94 175 ASP A CA 1
ATOM 1347 C C . ASP A 1 175 ? 15.375 8.048 -4.119 1.00 97.94 175 ASP A C 1
ATOM 1349 O O . ASP A 1 175 ? 15.130 8.529 -3.009 1.00 97.94 175 ASP A O 1
ATOM 1353 N N . ASP A 1 176 ? 14.412 7.882 -5.036 1.00 97.06 176 ASP A N 1
ATOM 1354 C CA . ASP A 1 176 ? 12.996 8.186 -4.784 1.00 97.06 176 ASP A CA 1
ATOM 1355 C C . ASP A 1 176 ? 12.396 7.210 -3.763 1.00 97.06 176 ASP A C 1
ATOM 1357 O O . ASP A 1 176 ? 11.668 7.626 -2.858 1.00 97.06 176 ASP A O 1
ATOM 1361 N N . PHE A 1 177 ? 12.755 5.925 -3.852 1.00 97.25 177 PHE A N 1
ATOM 1362 C CA . PHE A 1 177 ? 12.403 4.920 -2.853 1.00 97.25 177 PHE A CA 1
ATOM 1363 C C . PHE A 1 177 ? 12.965 5.261 -1.472 1.00 97.25 177 PHE A C 1
ATOM 1365 O O . PHE A 1 177 ? 12.209 5.243 -0.501 1.00 97.25 177 PHE A O 1
ATOM 1372 N N . GLU A 1 178 ? 14.249 5.614 -1.352 1.00 96.94 178 GLU A N 1
ATOM 1373 C CA . GLU A 1 178 ? 14.834 6.013 -0.063 1.00 96.94 178 GLU A CA 1
ATOM 1374 C C . GLU A 1 178 ? 14.111 7.231 0.522 1.00 96.94 178 GLU A C 1
ATOM 1376 O O . GLU A 1 178 ? 13.818 7.273 1.718 1.00 96.94 178 GLU A O 1
ATOM 1381 N N . LYS A 1 179 ? 13.759 8.206 -0.320 1.00 95.62 179 LYS A N 1
ATOM 1382 C CA . LYS A 1 179 ? 13.008 9.387 0.110 1.00 95.62 179 LYS A CA 1
ATOM 1383 C C . LYS A 1 179 ? 11.610 9.038 0.625 1.00 95.62 179 LYS A C 1
ATOM 1385 O O . LYS A 1 179 ? 11.234 9.529 1.682 1.00 95.62 179 LYS A O 1
ATOM 1390 N N . VAL A 1 180 ? 10.845 8.225 -0.103 1.00 92.88 180 VAL A N 1
ATOM 1391 C CA . VAL A 1 180 ? 9.473 7.850 0.292 1.00 92.88 180 VAL A CA 1
ATOM 1392 C C . VAL A 1 180 ? 9.485 6.939 1.520 1.00 92.88 180 VAL A C 1
ATOM 1394 O O . VAL A 1 180 ? 8.726 7.160 2.458 1.00 92.88 180 VAL A O 1
ATOM 1397 N N . SER A 1 181 ? 10.376 5.946 1.556 1.00 91.38 181 SER A N 1
ATOM 1398 C CA . SER A 1 181 ? 10.458 4.977 2.659 1.00 91.38 181 SER A CA 1
ATOM 1399 C C . SER A 1 181 ? 10.965 5.583 3.974 1.00 91.38 181 SER A C 1
ATOM 1401 O O . SER A 1 181 ? 10.633 5.073 5.043 1.00 91.38 181 SER A O 1
ATOM 1403 N N . SER A 1 182 ? 11.723 6.683 3.926 1.00 94.06 182 SER A N 1
ATOM 1404 C CA . SER A 1 182 ? 12.209 7.391 5.122 1.00 94.06 182 SER A CA 1
ATOM 1405 C C . SER A 1 182 ? 11.318 8.547 5.598 1.00 94.06 182 SER A C 1
ATOM 1407 O O . SER A 1 182 ? 11.602 9.135 6.643 1.00 94.06 182 SER A O 1
ATOM 1409 N N . ASP A 1 183 ? 10.246 8.879 4.870 1.00 96.06 183 ASP A N 1
ATOM 1410 C CA . ASP A 1 183 ? 9.304 9.940 5.242 1.00 96.06 183 ASP A CA 1
ATOM 1411 C C . ASP A 1 183 ? 8.115 9.367 6.029 1.00 96.06 183 ASP A C 1
ATOM 1413 O O . ASP A 1 183 ? 7.030 9.111 5.495 1.00 96.06 183 ASP A O 1
ATOM 1417 N N . ASP A 1 184 ? 8.337 9.154 7.327 1.00 94.44 184 ASP A N 1
ATOM 1418 C CA . ASP A 1 184 ? 7.325 8.614 8.240 1.00 94.44 184 ASP A CA 1
ATOM 1419 C C . ASP A 1 184 ? 6.049 9.475 8.264 1.00 94.44 184 ASP A C 1
ATOM 1421 O O . ASP A 1 184 ? 4.942 8.944 8.297 1.00 94.44 184 ASP A O 1
ATOM 1425 N N . GLU A 1 185 ? 6.179 10.805 8.200 1.00 95.69 185 GLU A N 1
ATOM 1426 C CA . GLU A 1 185 ? 5.029 11.715 8.236 1.00 95.69 185 GLU A CA 1
ATOM 1427 C C . GLU A 1 185 ? 4.170 11.579 6.973 1.00 95.69 185 GLU A C 1
ATOM 1429 O O . GLU A 1 185 ? 2.937 11.548 7.055 1.00 95.69 185 GLU A O 1
ATOM 1434 N N . ALA A 1 186 ? 4.798 11.500 5.797 1.00 94.62 186 ALA A N 1
ATOM 1435 C CA . ALA A 1 186 ? 4.081 11.279 4.548 1.00 94.62 186 ALA A CA 1
ATOM 1436 C C . ALA A 1 186 ? 3.401 9.905 4.530 1.00 94.62 186 ALA A C 1
ATOM 1438 O O . ALA A 1 186 ? 2.223 9.818 4.170 1.00 94.62 186 ALA A O 1
ATOM 1439 N N . ARG A 1 187 ? 4.098 8.851 4.975 1.00 94.31 187 ARG A N 1
ATOM 1440 C CA . ARG A 1 187 ? 3.537 7.495 5.033 1.00 94.31 187 ARG A CA 1
ATOM 1441 C C . ARG A 1 187 ? 2.346 7.407 5.984 1.00 94.31 187 ARG A C 1
ATOM 1443 O O . ARG A 1 187 ? 1.329 6.814 5.625 1.00 94.31 187 ARG A O 1
ATOM 1450 N N . GLU A 1 188 ? 2.418 8.044 7.151 1.00 96.38 188 GLU A N 1
ATOM 1451 C CA . GLU A 1 188 ? 1.294 8.073 8.095 1.00 96.38 188 GLU A CA 1
ATOM 1452 C C . GLU A 1 188 ? 0.087 8.845 7.543 1.00 96.38 188 GLU A C 1
ATOM 1454 O O . GLU A 1 188 ? -1.052 8.423 7.734 1.00 96.38 188 GLU A O 1
ATOM 1459 N N . LYS A 1 189 ? 0.293 9.916 6.763 1.00 96.75 189 LYS A N 1
ATOM 1460 C CA . LYS A 1 189 ? -0.817 10.595 6.063 1.00 96.75 189 LYS A CA 1
ATOM 1461 C C . LYS A 1 189 ? -1.490 9.688 5.036 1.00 96.75 189 LYS A C 1
ATOM 1463 O O . LYS A 1 189 ? -2.719 9.658 4.971 1.00 96.75 189 LYS A O 1
ATOM 1468 N N . VAL A 1 190 ? -0.705 8.947 4.252 1.00 97.12 190 VAL A N 1
ATOM 1469 C CA . VAL A 1 190 ? -1.224 7.965 3.284 1.00 97.12 190 VAL A CA 1
ATOM 1470 C C . VAL A 1 190 ? -2.017 6.878 4.009 1.00 97.12 190 VAL A C 1
ATOM 1472 O O . VAL A 1 190 ? -3.150 6.587 3.624 1.00 97.12 190 VAL A O 1
ATOM 1475 N N . ARG A 1 191 ? -1.471 6.332 5.103 1.00 98.25 191 ARG A N 1
ATOM 1476 C CA . ARG A 1 191 ? -2.139 5.337 5.953 1.00 98.25 191 ARG A CA 1
ATOM 1477 C C . ARG A 1 191 ? -3.474 5.842 6.492 1.00 98.25 191 ARG A C 1
ATOM 1479 O O . ARG A 1 191 ? -4.501 5.202 6.263 1.00 98.25 191 ARG A O 1
ATOM 1486 N N . ALA A 1 192 ? -3.476 7.005 7.140 1.00 98.50 192 ALA A N 1
ATOM 1487 C CA . ALA A 1 192 ? -4.679 7.617 7.695 1.00 98.50 192 ALA A CA 1
ATOM 1488 C C . ALA A 1 192 ? -5.752 7.849 6.621 1.00 98.50 192 ALA A C 1
ATOM 1490 O O . ALA A 1 192 ? -6.936 7.596 6.850 1.00 98.50 192 ALA A O 1
ATOM 1491 N N . GLN A 1 193 ? -5.342 8.289 5.428 1.00 98.31 193 GLN A N 1
ATOM 1492 C CA . GLN A 1 193 ? -6.259 8.535 4.321 1.00 98.31 193 GLN A CA 1
ATOM 1493 C C . GLN A 1 193 ? -6.873 7.245 3.762 1.00 98.31 193 GLN A C 1
ATOM 1495 O O . GLN A 1 193 ? -8.076 7.210 3.503 1.00 98.31 193 GLN A O 1
ATOM 1500 N N . ILE A 1 194 ? -6.084 6.176 3.609 1.00 98.62 194 ILE A N 1
ATOM 1501 C CA . ILE A 1 194 ? -6.580 4.867 3.151 1.00 98.62 194 ILE A CA 1
ATOM 1502 C C . ILE A 1 194 ? -7.605 4.301 4.136 1.00 98.62 194 ILE A C 1
ATOM 1504 O O . ILE A 1 194 ? -8.666 3.840 3.711 1.00 98.62 194 ILE A O 1
ATOM 1508 N N . ILE A 1 195 ? -7.318 4.375 5.439 1.00 98.75 195 ILE A N 1
ATOM 1509 C CA . ILE A 1 195 ? -8.240 3.907 6.480 1.00 98.75 195 ILE A CA 1
ATOM 1510 C C . ILE A 1 195 ? -9.518 4.755 6.474 1.00 98.75 195 ILE A C 1
ATOM 1512 O O . ILE A 1 195 ? -10.610 4.195 6.475 1.00 98.75 195 ILE A O 1
ATOM 1516 N N . SER A 1 196 ? -9.405 6.085 6.387 1.00 98.75 196 SER A N 1
ATOM 1517 C CA . SER A 1 196 ? -10.567 6.984 6.280 1.00 98.75 196 SER A CA 1
ATOM 1518 C C . SER A 1 196 ? -11.461 6.636 5.084 1.00 98.75 196 SER A C 1
ATOM 1520 O O . SER A 1 196 ? -12.677 6.497 5.222 1.00 98.75 196 SER A O 1
ATOM 1522 N N . ASN A 1 197 ? -10.856 6.395 3.918 1.00 98.56 197 ASN A N 1
ATOM 1523 C CA . ASN A 1 197 ? -11.572 6.014 2.704 1.00 98.56 197 ASN A CA 1
ATOM 1524 C C . ASN A 1 197 ? -12.305 4.668 2.864 1.00 98.56 197 ASN A C 1
ATOM 1526 O O . ASN A 1 197 ? -13.452 4.545 2.435 1.00 98.56 197 ASN A O 1
ATOM 1530 N N . TYR A 1 198 ? -11.683 3.680 3.515 1.00 98.56 198 TYR A N 1
ATOM 1531 C CA . TYR A 1 198 ? -12.315 2.394 3.835 1.00 98.56 198 TYR A CA 1
ATOM 1532 C C . TYR A 1 198 ? -13.495 2.548 4.804 1.00 98.56 198 TYR A C 1
ATOM 1534 O O . TYR A 1 198 ? -14.575 2.012 4.547 1.00 98.56 198 TYR A O 1
ATOM 1542 N N . VAL A 1 199 ? -13.303 3.307 5.885 1.00 98.56 199 VAL A N 1
ATOM 1543 C CA . VAL A 1 199 ? -14.334 3.578 6.897 1.00 98.56 199 VAL A CA 1
ATOM 1544 C C . VAL A 1 199 ? -15.551 4.239 6.258 1.00 98.56 199 VAL A C 1
ATOM 1546 O O . VAL A 1 199 ? -16.677 3.783 6.460 1.00 98.56 199 VAL A O 1
ATOM 1549 N N . PHE A 1 200 ? -15.324 5.262 5.431 1.00 98.44 200 PHE A N 1
ATOM 1550 C CA . PHE A 1 200 ? -16.391 5.962 4.724 1.00 98.44 200 PHE A CA 1
ATOM 1551 C C . PHE A 1 200 ? -17.128 5.054 3.732 1.00 98.44 200 PHE A C 1
ATOM 1553 O O . PHE A 1 200 ? -18.357 5.035 3.714 1.00 98.44 200 PHE A O 1
ATOM 1560 N N . ALA A 1 201 ? -16.398 4.283 2.920 1.00 98.12 201 ALA A N 1
ATOM 1561 C CA . ALA A 1 201 ? -16.993 3.416 1.901 1.00 98.12 201 ALA A CA 1
ATOM 1562 C C . ALA A 1 201 ? -17.876 2.300 2.486 1.00 98.12 201 ALA A C 1
ATOM 1564 O O . ALA A 1 201 ? -18.778 1.812 1.805 1.00 98.12 201 ALA A O 1
ATOM 1565 N N . ASN A 1 202 ? -17.635 1.921 3.743 1.00 98.12 202 ASN A N 1
ATOM 1566 C CA . ASN A 1 202 ? -18.344 0.848 4.435 1.00 98.12 202 ASN A CA 1
ATOM 1567 C C . ASN A 1 202 ? -19.347 1.341 5.495 1.00 98.12 202 ASN A C 1
ATOM 1569 O O . ASN A 1 202 ? -19.888 0.516 6.227 1.00 98.12 202 ASN A O 1
ATOM 1573 N N . ASP A 1 203 ? -19.609 2.653 5.579 1.00 97.56 203 ASP A N 1
ATOM 1574 C CA . ASP A 1 203 ? -20.521 3.261 6.570 1.00 97.56 203 ASP A CA 1
ATOM 1575 C C . ASP A 1 203 ? -20.172 2.868 8.024 1.00 97.56 203 ASP A C 1
ATOM 1577 O O . ASP A 1 203 ? -21.035 2.548 8.846 1.00 97.56 203 ASP A O 1
ATOM 1581 N N . LEU A 1 204 ? -18.872 2.842 8.342 1.00 97.62 204 LEU A N 1
ATOM 1582 C CA . LEU A 1 204 ? -18.367 2.454 9.660 1.00 97.62 204 LEU A CA 1
ATOM 1583 C C . LEU A 1 204 ? -18.245 3.674 10.582 1.00 97.62 204 LEU A C 1
ATOM 1585 O O . LEU A 1 204 ? -17.793 4.743 10.181 1.00 97.62 204 LEU A O 1
ATOM 1589 N N . ASN A 1 205 ? -18.576 3.503 11.864 1.00 96.94 205 ASN A N 1
ATOM 1590 C CA . ASN A 1 205 ? -18.431 4.546 12.889 1.00 96.94 205 ASN A CA 1
ATOM 1591 C C . ASN A 1 205 ? -17.056 4.485 13.586 1.00 96.94 205 ASN A C 1
ATOM 1593 O O . ASN A 1 205 ? -16.970 4.523 14.812 1.00 96.94 205 ASN A O 1
ATOM 1597 N N . ILE A 1 206 ? -15.990 4.349 12.802 1.00 98.44 206 ILE A N 1
ATOM 1598 C CA . ILE A 1 206 ? -14.600 4.338 13.276 1.00 98.44 206 ILE A CA 1
ATOM 1599 C C . ILE A 1 206 ? -14.048 5.758 13.136 1.00 98.44 206 ILE A C 1
ATOM 1601 O O . ILE A 1 206 ? -14.254 6.410 12.114 1.00 98.44 206 ILE A O 1
ATOM 1605 N N . LYS A 1 207 ? -13.359 6.260 14.161 1.00 98.38 207 LYS A N 1
ATOM 1606 C CA . LYS A 1 207 ? -12.863 7.646 14.214 1.00 98.38 207 LYS A CA 1
ATOM 1607 C C . LYS A 1 207 ? -11.347 7.756 14.209 1.00 98.38 207 LYS A C 1
ATOM 1609 O O . LYS A 1 207 ? -10.823 8.825 13.887 1.00 98.38 207 LYS A O 1
ATOM 1614 N N . ALA A 1 208 ? -10.651 6.689 14.585 1.00 98.69 208 ALA A N 1
ATOM 1615 C CA . ALA A 1 208 ? -9.206 6.689 14.720 1.00 98.69 208 ALA A CA 1
ATOM 1616 C C . ALA A 1 208 ? -8.599 5.326 14.372 1.00 98.69 208 ALA A C 1
ATOM 1618 O O . ALA A 1 208 ? -9.289 4.308 14.319 1.00 98.69 208 ALA A O 1
ATOM 1619 N N . TYR A 1 209 ? -7.288 5.325 14.165 1.00 98.69 209 TYR A N 1
ATOM 1620 C CA . TYR A 1 209 ? -6.458 4.128 14.251 1.00 98.69 209 TYR A CA 1
ATOM 1621 C C . TYR A 1 209 ? -5.337 4.369 15.257 1.00 98.69 209 TYR A C 1
ATOM 1623 O O . TYR A 1 209 ? -5.027 5.515 15.584 1.00 98.69 209 TYR A O 1
ATOM 1631 N N . GLN A 1 210 ? -4.731 3.305 15.762 1.00 98.19 210 GLN A N 1
ATOM 1632 C CA . GLN A 1 210 ? -3.709 3.404 16.793 1.00 98.19 210 GLN A CA 1
ATOM 1633 C C . GLN A 1 210 ? -2.656 2.317 16.612 1.00 98.19 210 GLN A C 1
ATOM 1635 O O . GLN A 1 210 ? -2.988 1.173 16.321 1.00 98.19 210 GLN A O 1
ATOM 1640 N N . ASP A 1 211 ? -1.390 2.664 16.832 1.00 97.06 211 ASP A N 1
ATOM 1641 C CA . ASP A 1 211 ? -0.325 1.681 17.025 1.00 97.06 211 ASP A CA 1
ATOM 1642 C C . ASP A 1 211 ? -0.125 1.413 18.517 1.00 97.06 211 ASP A C 1
ATOM 1644 O O . ASP A 1 211 ? -0.241 2.318 19.351 1.00 97.06 211 ASP A O 1
ATOM 1648 N N . GLN A 1 212 ? 0.214 0.173 18.871 1.00 90.88 212 GLN A N 1
ATOM 1649 C CA . GLN A 1 212 ? 0.364 -0.225 20.267 1.00 90.88 212 GLN A CA 1
ATOM 1650 C C . GLN A 1 212 ? 1.338 0.694 21.028 1.00 90.88 212 GLN A C 1
ATOM 1652 O O . GLN A 1 212 ? 2.512 0.823 20.680 1.00 90.88 212 GLN A O 1
ATOM 1657 N N . GLY A 1 213 ? 0.851 1.300 22.115 1.00 91.81 213 GLY A N 1
ATOM 1658 C CA . GLY A 1 213 ? 1.642 2.185 22.977 1.00 91.81 213 GLY A CA 1
ATOM 1659 C C . GLY A 1 213 ? 1.756 3.638 22.501 1.00 91.81 213 GLY A C 1
ATOM 1660 O O . GLY A 1 213 ? 2.438 4.421 23.163 1.00 91.81 213 GLY A O 1
ATOM 1661 N N . TRP A 1 214 ? 1.087 4.005 21.407 1.00 95.81 214 TRP A N 1
ATOM 1662 C CA . TRP A 1 214 ? 1.000 5.375 20.894 1.00 95.81 214 TRP A CA 1
ATOM 1663 C C . TRP A 1 214 ? -0.389 5.968 21.112 1.00 95.81 214 TRP A C 1
ATOM 1665 O O . TRP A 1 214 ? -1.340 5.236 21.359 1.00 95.81 214 TRP A O 1
ATOM 1675 N N . ASP A 1 215 ? -0.517 7.292 21.027 1.00 97.56 215 ASP A N 1
ATOM 1676 C CA . ASP A 1 215 ? -1.830 7.942 21.058 1.00 97.56 215 ASP A CA 1
ATOM 1677 C C . ASP A 1 215 ? -2.617 7.630 19.763 1.00 97.56 215 ASP A C 1
ATOM 1679 O O . ASP A 1 215 ? -2.008 7.570 18.689 1.00 97.56 215 ASP A O 1
ATOM 1683 N N . PRO A 1 216 ? -3.955 7.469 19.820 1.00 98.06 216 PRO A N 1
ATOM 1684 C CA . PRO A 1 216 ? -4.773 7.291 18.624 1.00 98.06 216 PRO A CA 1
ATOM 1685 C C . PRO A 1 216 ? -4.646 8.459 17.637 1.00 98.06 216 PRO A C 1
ATOM 1687 O O . PRO A 1 216 ? -4.702 9.635 18.012 1.00 98.06 216 PRO A O 1
ATOM 1690 N N . VAL A 1 217 ? -4.563 8.134 16.351 1.00 98.44 217 VAL A N 1
ATOM 1691 C CA . VAL A 1 217 ? -4.539 9.085 15.239 1.00 98.44 217 VAL A CA 1
ATOM 1692 C C . VAL A 1 217 ? -5.947 9.231 14.676 1.00 98.44 217 VAL A C 1
ATOM 1694 O O . VAL A 1 217 ? -6.545 8.276 14.183 1.00 98.44 217 VAL A O 1
ATOM 1697 N N . THR A 1 218 ? -6.490 10.449 14.737 1.00 98.56 218 THR A N 1
ATOM 1698 C CA . THR A 1 218 ? -7.815 10.759 14.178 1.00 98.56 218 THR A CA 1
ATOM 1699 C C . THR A 1 218 ? -7.805 10.652 12.655 1.00 98.56 218 THR A C 1
ATOM 1701 O O . THR A 1 218 ? -6.902 11.172 11.996 1.00 98.56 218 THR A O 1
ATOM 1704 N N . LEU A 1 219 ? -8.839 10.022 12.098 1.00 98.62 219 LEU A N 1
ATOM 1705 C CA . LEU A 1 219 ? -8.994 9.886 10.654 1.00 98.62 219 LEU A CA 1
ATOM 1706 C C . LEU A 1 219 ? -9.313 11.244 9.999 1.00 98.62 219 LEU A C 1
ATOM 1708 O O . LEU A 1 219 ? -10.153 11.992 10.511 1.00 98.62 219 LEU A O 1
ATOM 1712 N N . PRO A 1 220 ? -8.660 11.584 8.872 1.00 98.19 220 PRO A N 1
ATOM 1713 C CA . PRO A 1 220 ? -8.981 12.782 8.104 1.00 98.19 220 PRO A CA 1
ATOM 1714 C C . PRO A 1 220 ? -10.325 12.632 7.377 1.00 98.19 220 PRO A C 1
ATOM 1716 O O . PRO A 1 220 ? -10.922 11.556 7.352 1.00 98.19 220 PRO A O 1
ATOM 1719 N N . GLU A 1 221 ? -10.781 13.704 6.727 1.00 97.81 221 GLU 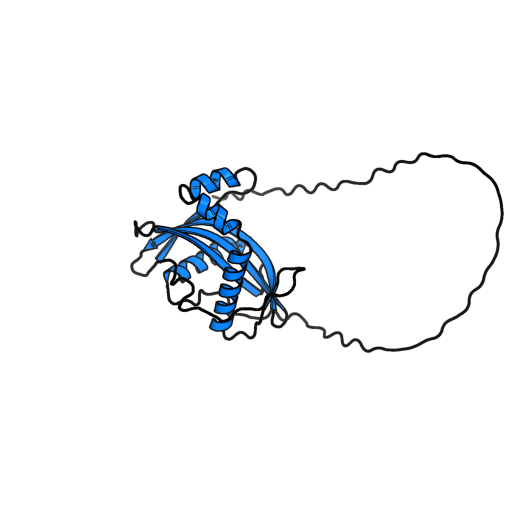A N 1
ATOM 1720 C CA . GLU A 1 221 ? -11.870 13.614 5.747 1.00 97.81 221 GLU A CA 1
ATOM 1721 C C . GLU A 1 221 ? -11.463 12.700 4.577 1.00 97.81 221 GLU A C 1
ATOM 1723 O O . GLU A 1 221 ? -10.308 12.686 4.140 1.00 97.81 221 GLU A O 1
ATOM 1728 N N . GLN A 1 222 ? -12.410 11.913 4.077 1.00 96.44 222 GLN A N 1
ATOM 1729 C CA . GLN A 1 222 ? -12.210 11.006 2.953 1.00 96.44 222 GLN A CA 1
ATOM 1730 C C . GLN A 1 222 ? -11.934 11.765 1.643 1.00 96.44 222 GLN A C 1
ATOM 1732 O O . GLN A 1 222 ? -12.451 12.859 1.415 1.00 96.44 222 GLN A O 1
ATOM 1737 N N . ASN A 1 223 ? -11.175 11.152 0.736 1.00 95.62 223 ASN A N 1
ATOM 1738 C CA . ASN A 1 223 ? -10.832 11.719 -0.574 1.00 95.62 223 ASN A CA 1
ATOM 1739 C C . ASN A 1 223 ? -10.818 10.667 -1.701 1.00 95.62 223 ASN A C 1
ATOM 1741 O O . ASN A 1 223 ? -10.003 10.743 -2.618 1.00 95.62 223 ASN A O 1
ATOM 1745 N N . ILE A 1 224 ? -11.722 9.685 -1.623 1.00 93.25 224 ILE A N 1
ATOM 1746 C CA . ILE A 1 224 ? -11.788 8.498 -2.496 1.00 93.25 224 ILE A CA 1
ATOM 1747 C C . ILE A 1 224 ? -11.581 8.828 -3.985 1.00 93.25 224 ILE A C 1
ATOM 1749 O O . ILE A 1 224 ? -10.715 8.233 -4.619 1.00 93.25 224 ILE A O 1
ATOM 1753 N N . ASP A 1 225 ? -12.315 9.808 -4.519 1.00 90.62 225 ASP A N 1
ATOM 1754 C CA . ASP A 1 225 ? -12.304 10.147 -5.952 1.00 90.62 225 ASP A CA 1
ATOM 1755 C C . ASP A 1 225 ? -11.008 10.820 -6.436 1.00 90.62 225 ASP A C 1
ATOM 1757 O O . ASP A 1 225 ? -10.799 10.967 -7.638 1.00 90.62 225 ASP A O 1
ATOM 1761 N N . SER A 1 226 ? -10.160 11.299 -5.523 1.00 88.62 226 SER A N 1
ATOM 1762 C CA . SER A 1 226 ? -8.945 12.046 -5.864 1.00 88.62 226 SER A CA 1
ATOM 1763 C C . SER A 1 226 ? -7.666 11.440 -5.301 1.00 88.62 226 SER A C 1
ATOM 1765 O O . SER A 1 226 ? -6.585 11.953 -5.602 1.00 88.62 226 SER A O 1
ATOM 1767 N N . PHE A 1 227 ? -7.754 10.344 -4.543 1.00 91.38 227 PHE A N 1
ATOM 1768 C CA . PHE A 1 227 ? -6.637 9.816 -3.762 1.00 91.38 227 PHE A CA 1
ATOM 1769 C C . PHE A 1 227 ? -5.378 9.547 -4.602 1.00 91.38 227 PHE A C 1
ATOM 1771 O O . PHE A 1 227 ? -4.292 9.984 -4.229 1.00 91.38 227 PHE A O 1
ATOM 1778 N N . TYR A 1 228 ? -5.537 8.925 -5.774 1.00 87.06 228 TYR A N 1
ATOM 1779 C CA . TYR A 1 228 ? -4.442 8.682 -6.721 1.00 87.06 228 TYR A CA 1
ATOM 1780 C C . TYR A 1 228 ? -4.484 9.558 -7.977 1.00 87.06 228 TYR A C 1
ATOM 1782 O O . TYR A 1 228 ? -3.675 9.381 -8.881 1.00 87.06 228 TYR A O 1
ATOM 1790 N N . SER A 1 229 ? -5.365 10.559 -8.022 1.00 77.69 229 SER A N 1
ATOM 1791 C CA . SER A 1 229 ? -5.521 11.450 -9.187 1.00 77.69 229 SER A CA 1
ATOM 1792 C C . SER A 1 229 ? -4.316 12.365 -9.463 1.00 77.69 229 SER A C 1
ATOM 1794 O O . SER A 1 229 ? -4.295 13.072 -10.464 1.00 77.69 229 SER A O 1
ATOM 1796 N N . ILE A 1 230 ? -3.328 12.384 -8.564 1.00 64.19 230 ILE A N 1
ATOM 1797 C CA . ILE A 1 230 ? -2.109 13.201 -8.661 1.00 64.19 230 ILE A CA 1
ATOM 1798 C C . ILE A 1 230 ? -0.881 12.414 -9.139 1.00 64.19 230 ILE A C 1
ATOM 1800 O O . ILE A 1 230 ? 0.213 12.972 -9.144 1.00 64.19 230 ILE A O 1
ATOM 1804 N N . LEU A 1 231 ? -1.042 11.133 -9.487 1.00 60.44 231 LEU A N 1
ATOM 1805 C CA . LEU A 1 231 ? 0.046 10.292 -10.001 1.00 60.44 231 LEU A CA 1
ATOM 1806 C C . LEU A 1 231 ? 0.271 10.438 -11.525 1.00 60.44 231 LEU A C 1
ATOM 1808 O O . LEU A 1 231 ? 1.113 9.727 -12.069 1.00 60.44 231 LEU A O 1
ATOM 1812 N N . ASP A 1 232 ? -0.428 11.378 -12.176 1.00 41.31 232 ASP A N 1
ATOM 1813 C CA . ASP A 1 232 ? -0.321 11.727 -13.608 1.00 41.31 232 ASP A CA 1
ATOM 1814 C C . ASP A 1 232 ? 0.716 12.830 -13.918 1.00 41.31 232 ASP A C 1
ATOM 1816 O O . ASP A 1 232 ? 0.737 13.872 -13.214 1.00 41.31 232 ASP A O 1
#

Organism: NCBI:txid1123012